Protein AF-A0A934G2A8-F1 (afdb_monomer)

Solvent-accessible surface area (backbone atoms only — not comparable to full-atom values): 10303 Å² total; per-residue (Å²): 104,73,68,52,53,52,52,55,55,48,56,77,74,49,58,78,87,54,41,67,58,52,50,52,52,49,52,51,53,54,50,50,51,53,51,52,54,48,53,52,50,54,55,33,66,74,32,66,72,51,35,53,52,44,55,35,48,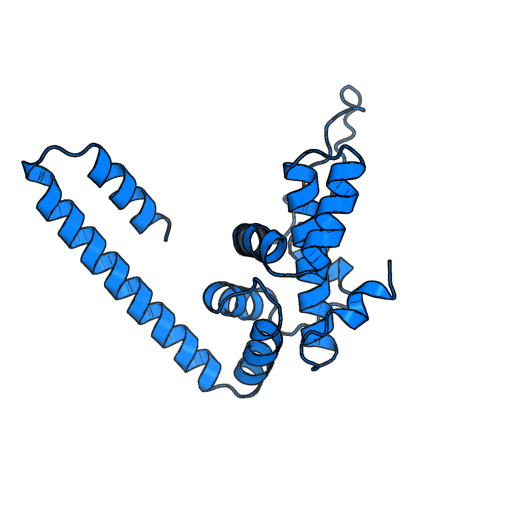57,49,34,56,38,48,49,71,76,45,45,56,50,45,52,69,72,60,52,69,65,81,84,40,96,43,47,70,52,51,33,43,50,33,13,52,41,76,40,77,66,77,50,101,87,39,87,75,59,79,71,40,66,35,81,89,19,42,62,66,59,41,59,55,37,52,64,35,37,61,44,13,44,75,65,19,68,64,51,25,53,55,45,50,54,41,47,75,69,69,50,53,70,69,59,42,50,49,52,43,36,37,52,52,49,35,49,54,42,50,29,67,72,68,74,43,62,59,56,74,72,69,67,66,79,75,118

Foldseek 3Di:
DVVLVVLVVCLVVDDPVCNVVSVVVNVVVVVVVVVVLVVLVVVQVVDVLSVLLLVQLVLQFLQDSVLSSVCCVQCPQLVVDPALVRVCVQQQLDWDQDDDPPCNPDDTDGGPPHDPVNVVSLQNSLVRCCPTPPLLVVQLVVVVVVVDDPVVSSSVSSSVSSNQSSVSSVVSHHDDSVVSVPPD

Radius of gyration: 19.37 Å; Cα contacts (8 Å, |Δi|>4): 183; chains: 1; bounding box: 48×47×50 Å

pLDDT: mean 90.12, std 12.62, range [30.14, 97.62]

Structure (mmCIF, N/CA/C/O backbone):
data_AF-A0A934G2A8-F1
#
_entry.id   AF-A0A934G2A8-F1
#
loop_
_atom_site.group_PDB
_atom_site.id
_atom_site.type_symbol
_atom_site.label_atom_id
_atom_site.label_alt_id
_atom_site.label_comp_id
_atom_site.label_asym_id
_atom_site.label_entity_id
_atom_site.label_seq_id
_atom_site.pdbx_PDB_ins_code
_atom_site.Cartn_x
_atom_site.Cartn_y
_atom_site.Cartn_z
_atom_site.occupancy
_atom_site.B_iso_or_equiv
_atom_site.auth_seq_id
_atom_site.auth_comp_id
_atom_site.auth_asym_id
_atom_site.auth_atom_id
_atom_site.pdbx_PDB_model_num
ATOM 1 N N . ALA A 1 1 ? -11.985 0.388 8.641 1.00 73.69 1 ALA A N 1
ATOM 2 C CA . ALA A 1 1 ? -12.347 1.621 7.875 1.00 73.69 1 ALA A CA 1
ATOM 3 C C . ALA A 1 1 ? -12.307 2.858 8.791 1.00 73.69 1 ALA A C 1
AT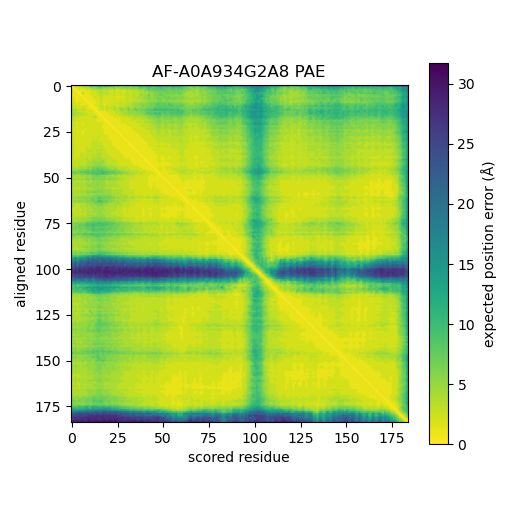OM 5 O O . ALA A 1 1 ? -12.171 2.669 9.989 1.00 73.69 1 ALA A O 1
ATOM 6 N N . GLN A 1 2 ? -12.408 4.106 8.294 1.00 83.88 2 GLN A N 1
ATOM 7 C CA . GLN A 1 2 ? -12.406 5.294 9.183 1.00 83.88 2 GLN A CA 1
ATOM 8 C C . GLN A 1 2 ? -13.572 5.267 10.186 1.00 83.88 2 GLN A C 1
ATOM 10 O O . GLN A 1 2 ? -13.341 5.504 11.365 1.00 83.88 2 GLN A O 1
ATOM 15 N N . MET A 1 3 ? -14.777 4.913 9.726 1.00 89.38 3 MET A N 1
ATOM 16 C CA . MET A 1 3 ? -15.969 4.784 10.576 1.00 89.38 3 MET A CA 1
ATOM 17 C C . MET A 1 3 ? -15.767 3.748 11.689 1.00 89.38 3 MET A C 1
ATOM 19 O O . MET A 1 3 ? -15.973 4.044 12.856 1.00 89.38 3 MET A O 1
ATOM 23 N N . GLU A 1 4 ? -15.250 2.563 11.351 1.00 90.88 4 GLU A N 1
ATOM 24 C CA . GLU A 1 4 ? -14.932 1.529 12.344 1.00 90.88 4 GLU A CA 1
ATOM 25 C C . GLU A 1 4 ? -13.940 2.022 13.412 1.00 90.88 4 GLU A C 1
ATOM 27 O O . GLU A 1 4 ? -14.143 1.779 14.596 1.00 90.88 4 GLU A O 1
ATOM 32 N N . GLY A 1 5 ? -12.880 2.731 13.008 1.00 90.50 5 GLY A N 1
ATOM 33 C CA . GLY A 1 5 ? -11.903 3.277 13.953 1.00 90.50 5 GLY A CA 1
ATOM 34 C C . GLY A 1 5 ? -12.502 4.350 14.866 1.00 90.50 5 GLY A C 1
ATOM 35 O O . GLY A 1 5 ? -12.193 4.390 16.052 1.00 90.50 5 GLY A O 1
ATOM 36 N N . GLN A 1 6 ? -13.390 5.194 14.335 1.00 92.06 6 GLN A N 1
ATOM 37 C CA . GLN A 1 6 ? -14.115 6.186 15.133 1.00 92.06 6 GLN A CA 1
ATOM 38 C C . GLN A 1 6 ? -15.003 5.512 16.183 1.00 92.06 6 GLN A C 1
ATOM 40 O O . GLN A 1 6 ? -14.934 5.881 17.353 1.00 92.06 6 GLN A O 1
ATOM 45 N N . GLU A 1 7 ? -15.764 4.485 15.805 1.00 93.00 7 GLU A N 1
ATOM 46 C CA . GLU A 1 7 ? -16.626 3.753 16.740 1.00 93.00 7 GLU A CA 1
ATOM 47 C C . GLU A 1 7 ? -15.826 2.940 17.771 1.00 93.00 7 GLU A C 1
ATOM 49 O O . GLU A 1 7 ? -16.187 2.910 18.946 1.00 93.00 7 GLU A O 1
ATOM 54 N N . GLN A 1 8 ? -14.677 2.367 17.394 1.00 92.12 8 GLN A N 1
ATOM 55 C CA . GLN A 1 8 ? -13.762 1.725 18.350 1.00 92.12 8 GLN A CA 1
ATOM 56 C C . GLN A 1 8 ? -13.210 2.722 19.376 1.00 92.12 8 GLN A C 1
ATOM 58 O O . GLN A 1 8 ? -13.153 2.410 20.564 1.00 92.12 8 GLN A O 1
ATOM 63 N N . ASN A 1 9 ? -12.848 3.931 18.944 1.00 93.75 9 ASN A N 1
ATOM 64 C CA . ASN A 1 9 ? -12.398 4.979 19.859 1.00 93.75 9 ASN A CA 1
ATOM 65 C C . ASN A 1 9 ? -13.534 5.435 20.790 1.00 93.75 9 ASN A C 1
ATOM 67 O O . ASN A 1 9 ? -13.305 5.628 21.982 1.00 93.75 9 ASN A O 1
ATOM 71 N N . ARG A 1 10 ? -14.769 5.559 20.278 1.00 93.50 10 ARG A N 1
ATOM 72 C CA . ARG A 1 10 ? -15.956 5.875 21.095 1.00 93.50 10 ARG A CA 1
ATOM 73 C C . ARG A 1 10 ? -16.226 4.793 22.140 1.00 93.50 10 ARG A C 1
ATOM 75 O O . ARG A 1 10 ? -16.501 5.130 23.287 1.00 93.50 10 ARG A O 1
ATOM 82 N N . MET A 1 11 ? -16.087 3.517 21.775 1.00 93.50 11 MET A N 1
ATOM 83 C CA . MET A 1 11 ? -16.270 2.375 22.681 1.00 93.50 11 MET A CA 1
ATOM 84 C C . MET A 1 11 ? -15.346 2.436 23.908 1.00 93.50 11 MET A C 1
ATOM 86 O O . MET A 1 11 ? -15.768 2.097 25.012 1.00 93.50 11 MET A O 1
ATOM 90 N N . GLN A 1 12 ? -14.105 2.905 23.739 1.00 92.69 12 GLN A N 1
ATOM 91 C CA . GLN A 1 12 ? -13.122 2.984 24.829 1.00 92.69 12 GLN A CA 1
ATOM 92 C C . GLN A 1 12 ? -13.524 3.966 25.937 1.00 92.69 12 GLN A C 1
ATOM 94 O O . GLN A 1 12 ? -13.184 3.746 27.097 1.00 92.69 12 GLN A O 1
ATOM 99 N N . VAL A 1 13 ? -14.258 5.027 25.592 1.00 95.06 13 VAL A N 1
ATOM 100 C CA . VAL A 1 13 ? -14.641 6.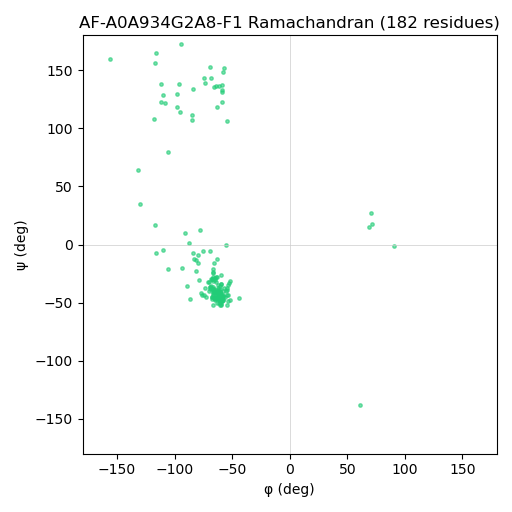101 26.524 1.00 95.06 13 VAL A CA 1
ATOM 101 C C . VAL A 1 13 ? -16.135 6.106 26.867 1.00 95.06 13 VAL A C 1
ATOM 103 O O . VAL A 1 13 ? -16.574 6.899 27.695 1.00 95.06 13 VAL A O 1
ATOM 106 N N . ALA A 1 14 ? -16.934 5.235 26.242 1.00 93.75 14 ALA A N 1
ATOM 107 C CA . ALA A 1 14 ? -18.385 5.224 26.402 1.00 93.75 14 ALA A CA 1
ATOM 108 C C . ALA A 1 14 ? -18.838 4.671 27.773 1.00 93.75 14 ALA A C 1
ATOM 110 O O . ALA A 1 14 ? -18.332 3.625 28.216 1.00 93.75 14 ALA A O 1
ATOM 111 N N . PRO A 1 15 ? -19.860 5.295 28.401 1.00 95.31 15 PRO A N 1
ATOM 112 C CA . PRO A 1 15 ? -20.560 4.732 29.554 1.00 95.31 15 PRO A CA 1
ATOM 113 C C . PRO A 1 15 ? -21.166 3.360 29.237 1.00 95.31 15 PRO A C 1
ATOM 115 O O . PRO A 1 15 ? -21.616 3.126 28.114 1.00 95.31 15 PRO A O 1
ATOM 118 N N . ALA A 1 16 ? -21.240 2.473 30.236 1.00 94.62 16 ALA A N 1
ATOM 119 C CA . ALA A 1 16 ? -21.694 1.088 30.060 1.00 94.62 16 ALA A CA 1
ATOM 120 C C . ALA A 1 16 ? -23.071 0.969 29.380 1.00 94.62 16 ALA A C 1
ATOM 122 O O . ALA A 1 16 ? -23.267 0.081 28.559 1.00 94.62 16 ALA A O 1
ATOM 123 N N . VAL A 1 17 ? -23.981 1.911 29.647 1.00 96.31 17 VAL A N 1
ATOM 124 C CA . VAL A 1 17 ? -25.331 1.945 29.060 1.00 96.31 17 VAL A CA 1
ATOM 125 C C . VAL A 1 17 ? -25.343 2.146 27.536 1.00 96.31 17 VAL A C 1
ATOM 127 O O . VAL A 1 17 ? -26.254 1.671 26.869 1.00 96.31 17 VAL A O 1
ATOM 130 N N . ILE A 1 18 ? -24.332 2.810 26.958 1.00 94.75 18 ILE A N 1
ATOM 131 C CA . ILE A 1 18 ? -24.273 3.105 25.510 1.00 94.75 18 ILE A CA 1
ATOM 132 C C . ILE A 1 18 ? -23.496 2.024 24.740 1.00 94.75 18 ILE A C 1
ATOM 134 O O . ILE A 1 18 ? -23.678 1.861 23.532 1.00 94.75 18 ILE A O 1
ATOM 138 N N . ARG A 1 19 ? -22.651 1.244 25.424 1.00 95.56 19 ARG A N 1
ATOM 139 C CA . ARG A 1 19 ? -21.782 0.231 24.802 1.00 95.56 19 ARG A CA 1
ATOM 140 C C . ARG A 1 19 ? -22.521 -0.782 23.912 1.00 95.56 19 ARG A C 1
ATOM 142 O O . ARG A 1 19 ? -22.051 -0.967 22.791 1.00 95.56 19 ARG A O 1
ATOM 149 N N . PRO A 1 20 ? -23.686 -1.347 24.299 1.00 96.19 20 PRO A N 1
ATOM 150 C CA . PRO A 1 20 ? -24.408 -2.291 23.437 1.00 96.19 20 PRO A CA 1
ATOM 151 C C . PRO A 1 20 ? -24.823 -1.689 22.083 1.00 96.19 20 PRO A C 1
ATOM 153 O O . PRO A 1 20 ? -24.801 -2.359 21.049 1.00 96.19 20 PRO A O 1
ATOM 156 N N . SER A 1 21 ? -25.157 -0.394 22.067 1.00 95.94 21 SER A N 1
ATOM 157 C CA . SER A 1 21 ? -25.486 0.325 20.832 1.00 95.94 21 SER A CA 1
ATOM 158 C C . SER A 1 21 ? -24.256 0.467 19.925 1.00 95.94 21 SER A C 1
ATOM 160 O O . SER A 1 21 ? -24.322 0.157 18.735 1.00 95.94 21 SER A O 1
ATOM 162 N N . ILE A 1 22 ? -23.099 0.838 20.490 1.00 95.31 22 ILE A N 1
ATOM 163 C CA . ILE A 1 22 ? -21.832 0.953 19.742 1.00 95.31 22 ILE A CA 1
ATOM 164 C C . ILE A 1 22 ? -21.387 -0.411 19.196 1.00 95.31 22 ILE A C 1
ATOM 166 O O . ILE A 1 22 ? -20.941 -0.502 18.052 1.00 95.31 22 ILE A O 1
ATOM 170 N N . GLU A 1 23 ? -21.536 -1.483 19.975 1.00 96.19 23 GLU A N 1
ATOM 171 C CA . GLU A 1 23 ? -21.237 -2.850 19.532 1.00 96.19 23 GLU A CA 1
ATOM 172 C C . GLU A 1 23 ? -22.100 -3.270 18.341 1.00 96.19 23 GLU A C 1
ATOM 174 O O . GLU A 1 23 ? -21.575 -3.833 17.379 1.00 96.19 23 GLU A O 1
ATOM 179 N N . THR A 1 24 ? -23.390 -2.926 18.361 1.00 96.62 24 THR A N 1
ATOM 180 C CA . THR A 1 24 ? -24.308 -3.178 17.241 1.00 96.62 24 THR A CA 1
ATOM 181 C C . THR A 1 24 ? -23.835 -2.460 15.975 1.00 96.62 24 THR A C 1
ATOM 183 O O . THR A 1 24 ? -23.714 -3.075 14.916 1.00 96.62 24 THR A O 1
ATOM 186 N N . VAL A 1 25 ? -23.477 -1.175 16.081 1.00 95.88 25 VAL A N 1
ATOM 187 C CA . VAL A 1 25 ? -22.950 -0.396 14.947 1.00 95.88 25 VAL A CA 1
ATOM 188 C C . VAL A 1 25 ? -21.636 -0.987 14.427 1.00 95.88 25 VAL A C 1
ATOM 190 O O . VAL A 1 25 ? -21.457 -1.136 13.215 1.00 95.88 25 VAL A O 1
ATOM 193 N N . LEU A 1 26 ? -20.718 -1.368 15.319 1.00 95.75 26 LEU A N 1
ATOM 194 C CA . LEU A 1 26 ? -19.454 -2.007 14.946 1.00 95.75 26 LEU A CA 1
ATOM 195 C C . LEU A 1 26 ? -19.672 -3.341 14.228 1.00 95.75 26 LEU A C 1
ATOM 197 O O . LEU A 1 26 ? -18.972 -3.619 13.250 1.00 95.75 26 LEU A O 1
ATOM 201 N N . ALA A 1 27 ? -20.618 -4.159 14.693 1.00 96.56 27 ALA A N 1
ATOM 202 C CA . ALA A 1 27 ? -20.968 -5.423 14.055 1.00 96.56 27 ALA A CA 1
ATOM 203 C C . ALA A 1 27 ? -21.472 -5.194 12.623 1.00 96.56 27 ALA A C 1
ATOM 205 O O . ALA A 1 27 ? -20.956 -5.822 11.694 1.00 96.56 27 ALA A O 1
ATOM 206 N N . THR A 1 28 ? -22.378 -4.232 12.431 1.00 96.75 28 THR A N 1
ATOM 207 C CA . THR A 1 28 ? -22.885 -3.852 11.105 1.00 96.75 28 THR A CA 1
ATOM 208 C C . THR A 1 28 ? -21.761 -3.368 10.193 1.00 96.75 28 THR A C 1
ATOM 210 O O . THR A 1 28 ? -21.578 -3.915 9.109 1.00 96.75 28 THR A O 1
ATOM 213 N N . ILE A 1 29 ? -20.932 -2.414 10.638 1.00 95.88 29 ILE A N 1
ATOM 214 C CA . ILE A 1 29 ? -19.818 -1.887 9.828 1.00 95.88 29 ILE A CA 1
ATOM 215 C C . ILE A 1 29 ? -18.860 -3.010 9.411 1.00 95.88 29 ILE A C 1
ATOM 217 O O . ILE A 1 29 ? -18.416 -3.055 8.263 1.00 95.88 29 ILE A O 1
ATOM 221 N N . ARG A 1 30 ? -18.526 -3.924 10.327 1.00 95.50 30 ARG A N 1
ATOM 222 C CA . ARG A 1 30 ? -17.637 -5.056 10.031 1.00 95.50 30 ARG A CA 1
ATOM 223 C C . ARG A 1 30 ? -18.262 -6.036 9.043 1.00 95.50 30 ARG A C 1
ATOM 225 O O . ARG A 1 30 ? -17.538 -6.554 8.194 1.00 95.50 30 ARG A O 1
ATOM 232 N N . SER A 1 31 ? -19.566 -6.283 9.147 1.00 96.94 31 SER A N 1
ATOM 233 C CA . SER A 1 31 ? -20.306 -7.103 8.184 1.00 96.94 31 SER A CA 1
ATOM 234 C C . SER A 1 31 ? -20.253 -6.483 6.788 1.00 96.94 31 SER A C 1
ATOM 236 O O . SER A 1 31 ? -19.804 -7.132 5.846 1.00 96.94 31 SER A O 1
ATOM 238 N N . GLU A 1 32 ? -20.570 -5.192 6.669 1.00 96.81 32 GLU A N 1
ATOM 239 C CA . GLU A 1 32 ? -20.553 -4.482 5.385 1.00 96.81 32 GLU A CA 1
ATOM 240 C C . GLU A 1 32 ? -19.158 -4.423 4.757 1.00 96.81 32 GLU A C 1
ATOM 242 O O . GLU A 1 32 ? -19.006 -4.618 3.551 1.00 96.81 32 GLU A O 1
ATOM 247 N N . ILE A 1 33 ? -18.106 -4.232 5.564 1.00 94.56 33 ILE A N 1
ATOM 248 C CA . ILE A 1 33 ? -16.723 -4.317 5.073 1.00 94.56 33 ILE A CA 1
ATOM 249 C C . ILE A 1 33 ? -16.463 -5.694 4.452 1.00 94.56 33 ILE A C 1
ATOM 251 O O . ILE A 1 33 ? -15.943 -5.757 3.339 1.00 94.56 33 ILE A O 1
ATOM 255 N N . LYS A 1 34 ? -16.844 -6.789 5.125 1.00 95.38 34 LYS A N 1
ATOM 256 C CA . LYS A 1 34 ? -16.653 -8.150 4.595 1.00 95.38 34 LYS A CA 1
ATOM 257 C C . LYS A 1 34 ? -17.431 -8.371 3.300 1.00 95.38 34 LYS A C 1
ATOM 259 O O . LYS A 1 34 ? -16.872 -8.954 2.369 1.00 95.38 34 LYS A O 1
ATOM 264 N N . THR A 1 35 ? -18.674 -7.896 3.231 1.00 97.56 35 THR A N 1
ATOM 265 C CA . THR A 1 35 ? -19.515 -7.974 2.028 1.00 97.56 35 THR A CA 1
ATOM 266 C C . THR A 1 35 ? -18.849 -7.257 0.858 1.00 97.56 35 THR A C 1
ATOM 268 O O . THR A 1 35 ? -18.629 -7.857 -0.193 1.00 97.56 35 THR A O 1
ATOM 271 N N . VAL A 1 36 ? -18.436 -6.003 1.046 1.00 95.94 36 VAL A N 1
ATOM 272 C CA . VAL A 1 36 ? -17.782 -5.215 -0.010 1.00 95.94 36 VAL A CA 1
ATOM 273 C C . VAL A 1 36 ? -16.442 -5.828 -0.418 1.00 95.94 36 VAL A C 1
ATOM 275 O O . VAL A 1 36 ? -16.135 -5.907 -1.605 1.00 95.94 36 VAL A O 1
ATOM 278 N N . GLU A 1 37 ? -15.641 -6.312 0.532 1.00 95.06 37 GLU A N 1
ATOM 279 C CA . GLU A 1 37 ? -14.392 -7.005 0.215 1.00 95.06 37 GLU A CA 1
ATOM 280 C C . GLU A 1 37 ? -14.625 -8.291 -0.591 1.00 95.06 37 GLU A C 1
ATOM 282 O O . GLU A 1 37 ? -13.804 -8.618 -1.448 1.00 95.06 37 GLU A O 1
ATOM 287 N N . ALA A 1 38 ? -15.718 -9.019 -0.341 1.00 96.06 38 ALA A N 1
ATOM 288 C CA . ALA A 1 38 ? -16.099 -10.181 -1.139 1.00 96.06 38 ALA A CA 1
ATOM 289 C C . ALA A 1 38 ? -16.502 -9.784 -2.562 1.00 96.06 38 ALA A C 1
ATOM 291 O O . ALA A 1 38 ? -15.993 -10.378 -3.507 1.00 96.06 38 ALA A O 1
ATOM 292 N N . LEU A 1 39 ? -17.314 -8.736 -2.717 1.00 97.62 39 LEU A N 1
ATOM 293 C CA . LEU A 1 39 ? -17.707 -8.210 -4.028 1.00 97.62 39 LEU A CA 1
ATOM 294 C C . LEU A 1 39 ? -16.501 -7.733 -4.848 1.00 97.62 39 LEU A C 1
ATOM 296 O O . LEU A 1 39 ? -16.440 -7.980 -6.049 1.00 97.62 39 LEU A O 1
ATOM 300 N N . ILE A 1 40 ? -15.523 -7.087 -4.206 1.00 96.56 40 ILE A N 1
ATOM 301 C CA . ILE A 1 40 ? -14.273 -6.670 -4.859 1.00 96.56 40 ILE A CA 1
ATOM 302 C C . ILE A 1 40 ? -13.480 -7.886 -5.341 1.00 96.56 40 ILE A C 1
ATOM 304 O O . ILE A 1 40 ? -13.008 -7.884 -6.475 1.00 96.56 40 ILE A O 1
ATOM 308 N N . ARG A 1 41 ? -13.319 -8.912 -4.495 1.00 95.56 41 ARG A N 1
ATOM 309 C CA . ARG A 1 41 ? -12.601 -10.138 -4.880 1.00 95.56 41 ARG A CA 1
ATOM 310 C C . ARG A 1 41 ? -13.283 -10.832 -6.050 1.00 95.56 41 ARG A C 1
ATOM 312 O O . ARG A 1 41 ? -12.627 -11.105 -7.040 1.00 95.56 41 ARG A O 1
ATOM 319 N N . ASP A 1 42 ? -14.592 -11.023 -5.962 1.00 96.88 42 ASP A N 1
ATOM 320 C CA . ASP A 1 42 ? -15.383 -11.670 -7.007 1.00 96.88 42 ASP A CA 1
ATOM 321 C C . ASP A 1 42 ? -15.343 -10.870 -8.324 1.00 96.88 42 ASP A C 1
ATOM 323 O O . ASP A 1 42 ? -15.207 -11.430 -9.407 1.00 96.88 42 ASP A O 1
ATOM 327 N N . HIS A 1 43 ? -15.350 -9.533 -8.254 1.00 96.50 43 HIS A N 1
ATOM 328 C CA . HIS A 1 43 ? -15.130 -8.696 -9.434 1.00 96.50 43 HIS A CA 1
ATOM 329 C C . HIS A 1 43 ? -13.742 -8.911 -10.057 1.00 96.50 43 HIS A C 1
ATOM 331 O O . HIS A 1 43 ? -13.656 -9.044 -11.276 1.00 96.50 43 HIS A O 1
ATOM 337 N N . ILE A 1 44 ? -12.675 -8.966 -9.252 1.00 96.12 44 ILE A N 1
ATOM 338 C CA . ILE A 1 44 ? -11.314 -9.249 -9.735 1.00 96.12 44 ILE A CA 1
ATOM 339 C C . ILE A 1 44 ? -11.246 -10.652 -10.353 1.00 96.12 44 ILE A C 1
ATOM 341 O O . ILE A 1 44 ? -10.735 -10.802 -11.456 1.00 96.12 44 ILE A O 1
ATOM 345 N N . ASP A 1 45 ? -11.810 -11.663 -9.691 1.00 95.12 45 ASP A N 1
ATOM 346 C CA . ASP A 1 45 ? -11.748 -13.062 -10.128 1.00 95.12 45 ASP A CA 1
ATOM 347 C C . ASP A 1 45 ? -12.507 -13.322 -11.439 1.00 95.12 45 ASP A C 1
ATOM 349 O O . ASP A 1 45 ? -12.136 -14.224 -12.195 1.00 95.12 45 ASP A O 1
ATOM 353 N N . ARG A 1 46 ? -13.544 -12.525 -11.726 1.00 96.81 46 ARG A N 1
ATOM 354 C CA . ARG A 1 46 ? -14.335 -12.591 -12.967 1.00 96.81 46 ARG A CA 1
ATOM 355 C C . ARG A 1 46 ? -13.675 -11.918 -14.177 1.00 96.81 46 ARG A C 1
ATOM 357 O O . ARG A 1 46 ? -14.177 -12.081 -15.285 1.00 96.81 46 ARG A O 1
ATOM 364 N N . HIS A 1 47 ? -12.573 -11.191 -13.992 1.00 95.44 47 HIS A N 1
ATOM 365 C CA . HIS A 1 47 ? -11.837 -10.535 -15.077 1.00 95.44 47 HIS A CA 1
ATOM 366 C C . HIS A 1 47 ? -10.412 -11.104 -15.152 1.00 95.44 47 HIS A C 1
ATOM 368 O O . HIS A 1 47 ? -9.606 -10.790 -14.275 1.00 95.44 47 HIS A O 1
ATOM 374 N N . PRO A 1 48 ? -10.073 -11.911 -16.178 1.00 92.94 48 PRO A N 1
ATOM 375 C CA . PRO A 1 48 ? -8.777 -12.590 -16.270 1.00 92.94 48 PRO A CA 1
ATOM 376 C C . PRO A 1 48 ? -7.574 -11.653 -16.097 1.00 92.94 48 PRO A C 1
ATOM 378 O O . PRO A 1 48 ? -6.734 -11.899 -15.237 1.00 92.94 48 PRO A O 1
ATOM 381 N N . ASP A 1 49 ? -7.564 -10.515 -16.797 1.00 93.38 49 ASP A N 1
ATOM 382 C CA . ASP A 1 49 ? -6.466 -9.544 -16.712 1.00 93.38 49 ASP A CA 1
ATOM 383 C C . ASP A 1 49 ? -6.278 -8.994 -15.287 1.00 93.38 49 ASP A C 1
ATOM 385 O O . ASP A 1 49 ? -5.155 -8.877 -14.795 1.00 93.38 49 ASP A O 1
ATOM 389 N N . LEU A 1 50 ? -7.376 -8.682 -14.585 1.00 94.94 50 LEU A N 1
ATOM 390 C CA . LEU A 1 50 ? -7.315 -8.196 -13.203 1.00 94.94 50 LEU A CA 1
ATOM 391 C C . LEU A 1 50 ? -6.873 -9.293 -12.240 1.00 94.94 50 LEU A C 1
ATOM 393 O O . LEU A 1 50 ? -6.155 -9.007 -11.279 1.00 94.94 50 LEU A O 1
ATOM 397 N N . LYS A 1 51 ? -7.299 -10.532 -12.478 1.00 96.44 51 LYS A N 1
ATOM 398 C CA . LYS A 1 51 ? -6.927 -11.689 -11.669 1.00 96.44 51 LYS A CA 1
ATOM 399 C C . LYS A 1 51 ? -5.431 -11.970 -11.764 1.00 96.44 51 LYS A C 1
ATOM 401 O O . LYS A 1 51 ? -4.779 -12.120 -10.728 1.00 96.44 51 LYS A O 1
ATOM 406 N N . ASP A 1 52 ? -4.879 -11.945 -12.972 1.00 96.38 52 ASP A N 1
ATOM 407 C CA . ASP A 1 52 ? -3.453 -12.161 -13.210 1.00 96.38 52 ASP A CA 1
ATOM 408 C C . ASP A 1 52 ? -2.622 -11.026 -12.603 1.00 96.38 52 ASP A C 1
ATOM 410 O O . ASP A 1 52 ? -1.682 -11.271 -11.843 1.00 96.38 52 ASP A O 1
ATOM 414 N N . GLN A 1 53 ? -3.024 -9.768 -12.820 1.00 96.94 53 GLN A N 1
ATOM 415 C CA . GLN A 1 53 ? -2.386 -8.617 -12.172 1.00 96.94 53 GLN A CA 1
ATOM 416 C C . GLN A 1 53 ? -2.484 -8.683 -10.642 1.00 96.94 53 GLN A C 1
ATOM 418 O O . GLN A 1 53 ? -1.532 -8.334 -9.942 1.00 96.94 53 GLN A O 1
ATOM 423 N N . SER A 1 54 ? -3.611 -9.146 -10.099 1.00 97.50 54 SER A N 1
ATOM 424 C CA . SER A 1 54 ? -3.784 -9.345 -8.660 1.00 97.50 54 SER A CA 1
ATOM 425 C C . SER A 1 54 ? -2.811 -10.394 -8.123 1.00 97.50 54 SER A C 1
ATOM 427 O O . SER A 1 54 ? -2.165 -10.144 -7.106 1.00 97.50 54 SER A O 1
ATOM 429 N N . ALA A 1 55 ? -2.664 -11.535 -8.802 1.00 97.56 55 ALA A N 1
ATOM 430 C CA . ALA A 1 55 ? -1.721 -12.588 -8.419 1.00 97.56 55 ALA A CA 1
ATOM 431 C C . ALA A 1 55 ? -0.264 -12.101 -8.475 1.00 97.56 55 ALA A C 1
ATOM 433 O O . ALA A 1 55 ? 0.520 -12.350 -7.555 1.00 97.56 55 ALA A O 1
ATOM 434 N N . LEU A 1 56 ? 0.083 -11.328 -9.508 1.00 97.62 56 LEU A N 1
ATOM 435 C CA . LEU A 1 56 ? 1.388 -10.682 -9.620 1.00 97.62 56 LEU A CA 1
ATOM 436 C C . LEU A 1 56 ? 1.651 -9.738 -8.441 1.00 97.62 56 LEU A C 1
ATOM 438 O O . LEU A 1 56 ? 2.719 -9.790 -7.838 1.00 97.62 56 LEU A O 1
ATOM 442 N N . LEU A 1 57 ? 0.688 -8.901 -8.055 1.00 97.25 57 LEU A N 1
ATOM 443 C CA . LEU A 1 57 ? 0.862 -7.983 -6.925 1.00 97.25 57 LEU A CA 1
ATOM 444 C C . LEU A 1 57 ? 0.911 -8.692 -5.565 1.00 97.25 57 LEU A C 1
ATOM 446 O O . LEU A 1 57 ? 1.626 -8.224 -4.677 1.00 97.25 57 LEU A O 1
ATOM 450 N N . ASP A 1 58 ? 0.193 -9.806 -5.404 1.00 97.19 58 ASP A N 1
ATOM 451 C CA . ASP A 1 58 ? 0.192 -10.619 -4.176 1.00 97.19 58 ASP A CA 1
ATOM 452 C C . ASP A 1 58 ? 1.553 -11.285 -3.923 1.00 97.19 58 ASP A C 1
ATOM 454 O O . ASP A 1 58 ? 1.932 -11.518 -2.776 1.00 97.19 58 ASP A O 1
ATOM 458 N N . SER A 1 59 ? 2.352 -11.488 -4.977 1.00 97.06 59 SER A N 1
ATOM 459 C CA . SER A 1 59 ? 3.728 -11.984 -4.848 1.00 97.06 59 SER A CA 1
ATOM 460 C C . SER A 1 59 ? 4.681 -11.011 -4.137 1.00 97.06 59 SER A C 1
ATOM 462 O O . SER A 1 59 ? 5.752 -11.429 -3.702 1.00 97.06 59 SER A O 1
ATOM 464 N N . ILE A 1 60 ? 4.324 -9.725 -3.990 1.00 96.75 60 ILE A N 1
ATOM 465 C CA . ILE A 1 60 ? 5.162 -8.711 -3.332 1.00 96.75 60 ILE A CA 1
ATOM 466 C C . ILE A 1 60 ? 4.931 -8.764 -1.812 1.00 96.75 60 ILE A C 1
ATOM 468 O O . ILE A 1 60 ? 3.888 -8.300 -1.332 1.00 96.75 60 ILE A O 1
ATOM 472 N N . PRO A 1 61 ? 5.918 -9.193 -0.996 1.00 95.25 61 PRO A N 1
ATOM 473 C CA . PRO A 1 61 ? 5.735 -9.254 0.447 1.00 95.25 61 PRO A CA 1
ATOM 474 C C . PRO A 1 61 ? 5.396 -7.879 1.028 1.00 95.25 61 PRO A C 1
ATOM 476 O O . PRO A 1 61 ? 6.071 -6.880 0.763 1.00 95.25 61 PRO A O 1
ATOM 479 N N . GLY A 1 62 ? 4.352 -7.837 1.854 1.00 93.00 62 GLY A N 1
ATOM 480 C CA . GLY A 1 62 ? 3.866 -6.623 2.510 1.00 93.00 62 GLY A CA 1
ATOM 481 C C . GLY A 1 62 ? 2.800 -5.839 1.743 1.00 93.00 62 GLY A C 1
ATOM 482 O O . GLY A 1 62 ? 2.296 -4.847 2.277 1.00 93.00 62 GLY A O 1
ATOM 483 N N . ILE A 1 63 ? 2.407 -6.292 0.551 1.00 95.62 63 ILE A N 1
ATOM 484 C CA . ILE A 1 63 ? 1.183 -5.851 -0.122 1.00 95.62 63 ILE A CA 1
ATOM 485 C C . ILE A 1 63 ? 0.092 -6.892 0.152 1.00 95.62 63 ILE A C 1
ATOM 487 O O . ILE A 1 63 ? 0.319 -8.081 0.005 1.00 95.62 63 ILE A O 1
ATOM 491 N N . GLY A 1 64 ? -1.083 -6.448 0.606 1.00 93.81 64 GLY A N 1
ATOM 492 C CA . GLY A 1 64 ? -2.223 -7.333 0.873 1.00 93.81 64 GLY A CA 1
ATOM 493 C C . GLY A 1 64 ? -3.415 -7.036 -0.032 1.00 93.81 64 GLY A C 1
ATOM 494 O O . GLY A 1 64 ? -3.504 -5.949 -0.605 1.00 93.81 64 GLY A O 1
ATOM 495 N N . LYS A 1 65 ? -4.381 -7.960 -0.089 1.00 94.31 65 LYS A N 1
ATOM 496 C CA . LYS A 1 65 ? -5.568 -7.926 -0.974 1.00 94.31 65 LYS A CA 1
ATOM 497 C C . LYS A 1 65 ? -6.275 -6.568 -1.057 1.00 94.31 65 LYS A C 1
ATOM 499 O O . LYS A 1 65 ? -6.560 -6.072 -2.142 1.00 94.31 65 LYS A O 1
ATOM 504 N N . ALA A 1 66 ? -6.508 -5.913 0.081 1.00 93.31 66 ALA A N 1
ATOM 505 C CA . ALA A 1 66 ? -7.167 -4.606 0.103 1.00 93.31 66 ALA A CA 1
ATOM 506 C C . ALA A 1 66 ? -6.315 -3.487 -0.535 1.00 93.31 66 ALA A C 1
ATOM 508 O O . ALA A 1 66 ? -6.849 -2.501 -1.043 1.00 93.31 66 ALA A O 1
ATOM 509 N N . THR A 1 67 ? -4.987 -3.592 -0.484 1.00 95.56 67 THR A N 1
ATOM 510 C CA . THR A 1 67 ? -4.071 -2.684 -1.187 1.00 95.56 67 THR A CA 1
ATOM 511 C C . THR A 1 67 ? -4.006 -3.023 -2.665 1.00 95.56 67 THR A C 1
ATOM 513 O O . THR A 1 67 ? -4.051 -2.097 -3.467 1.00 95.56 67 THR A O 1
ATOM 516 N N . ILE A 1 68 ? -3.961 -4.309 -3.019 1.00 97.06 68 ILE A N 1
ATOM 517 C CA . ILE A 1 68 ? -3.981 -4.780 -4.411 1.00 97.06 68 ILE A CA 1
ATOM 518 C C . ILE A 1 68 ? -5.194 -4.205 -5.137 1.00 97.06 68 ILE A C 1
ATOM 520 O O . ILE A 1 68 ? -5.025 -3.503 -6.127 1.00 97.06 68 ILE A O 1
ATOM 524 N N . ALA A 1 69 ? -6.395 -4.359 -4.575 1.00 96.38 69 ALA A N 1
ATOM 525 C CA . ALA A 1 69 ? -7.614 -3.799 -5.155 1.00 96.38 69 ALA A CA 1
ATOM 526 C C . ALA A 1 69 ? -7.527 -2.278 -5.390 1.00 96.38 69 ALA A C 1
ATOM 528 O O . ALA A 1 69 ? -7.957 -1.774 -6.424 1.00 96.38 69 ALA A O 1
ATOM 529 N N . ARG A 1 70 ? -6.926 -1.530 -4.453 1.00 95.75 70 ARG A N 1
ATOM 530 C CA . ARG A 1 70 ? -6.718 -0.079 -4.607 1.00 95.75 70 ARG A CA 1
ATOM 531 C C . ARG A 1 70 ? -5.680 0.247 -5.677 1.00 95.75 70 ARG A C 1
ATOM 533 O O . ARG A 1 70 ? -5.852 1.230 -6.388 1.00 95.75 70 ARG A O 1
ATOM 540 N N . LEU A 1 71 ? -4.606 -0.534 -5.775 1.00 96.38 71 LEU A N 1
ATOM 541 C CA . LEU A 1 71 ? -3.593 -0.368 -6.815 1.00 96.38 71 LEU A CA 1
ATOM 542 C C . LEU A 1 71 ? -4.210 -0.601 -8.191 1.00 96.38 71 LEU A C 1
ATOM 544 O O . LEU A 1 71 ? -4.109 0.287 -9.026 1.00 96.38 71 LEU A O 1
ATOM 548 N N . LEU A 1 72 ? -4.921 -1.712 -8.386 1.00 96.31 72 LEU A N 1
ATOM 549 C CA . LEU A 1 72 ? -5.615 -2.008 -9.641 1.00 96.31 72 LEU A CA 1
ATOM 550 C C . LEU A 1 72 ? -6.598 -0.887 -10.011 1.00 96.31 72 LEU A C 1
ATOM 552 O O . LEU A 1 72 ? -6.567 -0.388 -11.131 1.00 96.31 72 LEU A O 1
ATOM 556 N N . ALA A 1 73 ? -7.389 -0.402 -9.048 1.00 95.19 73 ALA A N 1
ATOM 557 C CA . ALA A 1 73 ? -8.359 0.665 -9.291 1.00 95.19 73 ALA A CA 1
ATOM 558 C C . ALA A 1 73 ? -7.727 2.030 -9.633 1.00 95.19 73 ALA A C 1
ATOM 560 O O . ALA A 1 73 ? -8.244 2.750 -10.483 1.00 95.19 73 ALA A O 1
ATOM 561 N N . PHE A 1 74 ? -6.638 2.431 -8.962 1.00 94.50 74 PHE A N 1
ATOM 562 C CA . PHE A 1 74 ? -6.034 3.757 -9.174 1.00 94.50 74 PHE A CA 1
ATOM 563 C C . PHE A 1 74 ? -4.987 3.793 -10.283 1.00 94.50 74 PHE A C 1
ATOM 565 O O . PHE A 1 74 ? -4.846 4.824 -10.943 1.00 94.50 74 PHE A O 1
ATOM 572 N N . VAL A 1 75 ? -4.211 2.721 -10.438 1.00 93.50 75 VAL A N 1
ATOM 573 C CA . VAL A 1 75 ? -3.197 2.611 -11.492 1.00 93.50 75 VAL A CA 1
ATOM 574 C C . VAL A 1 75 ? -3.889 2.329 -12.823 1.00 93.50 75 VAL A C 1
ATOM 576 O O . VAL A 1 75 ? -3.578 2.999 -13.810 1.00 93.50 75 VAL A O 1
ATOM 579 N N . GLY A 1 76 ? -4.876 1.426 -12.826 1.00 91.38 76 GLY A N 1
ATOM 580 C CA . GLY A 1 76 ? -5.485 0.912 -14.046 1.00 91.38 76 GLY A CA 1
ATOM 581 C C . GLY A 1 76 ? -4.436 0.211 -14.904 1.00 91.38 76 GLY A C 1
ATOM 582 O O . GLY A 1 76 ? -3.561 -0.480 -14.383 1.00 91.38 76 GLY A O 1
ATOM 583 N N . ASP A 1 77 ? -4.489 0.446 -16.212 1.00 92.56 77 ASP A N 1
ATOM 584 C CA . ASP A 1 77 ? -3.455 -0.029 -17.124 1.00 92.56 77 ASP A CA 1
ATOM 585 C C . ASP A 1 77 ? -2.096 0.617 -16.800 1.00 92.56 77 ASP A C 1
ATOM 587 O O . ASP A 1 77 ? -1.931 1.834 -16.892 1.00 92.56 77 ASP A O 1
ATOM 591 N N . VAL A 1 78 ? -1.107 -0.203 -16.433 1.00 93.94 78 VAL A N 1
ATOM 592 C CA . VAL A 1 78 ? 0.259 0.248 -16.133 1.00 93.94 78 VAL A CA 1
ATOM 593 C C . VAL A 1 78 ? 0.979 0.788 -17.375 1.00 93.94 78 VAL A C 1
ATOM 595 O O . VAL A 1 78 ? 1.898 1.599 -17.238 1.00 93.94 78 VAL A O 1
ATOM 598 N N . GLN A 1 79 ? 0.565 0.381 -18.581 1.00 92.88 79 GLN A N 1
ATOM 599 C CA . GLN A 1 79 ? 1.205 0.761 -19.844 1.00 92.88 79 GLN A CA 1
ATOM 600 C C . GLN A 1 79 ? 1.064 2.255 -20.151 1.00 92.88 79 GLN A C 1
ATOM 602 O O . GLN A 1 79 ? 1.913 2.808 -20.844 1.00 92.88 79 GLN A O 1
ATOM 607 N N . ARG A 1 80 ? 0.076 2.940 -19.556 1.00 95.00 80 ARG A N 1
ATOM 608 C CA . ARG A 1 80 ? -0.089 4.405 -19.649 1.00 95.00 80 ARG A CA 1
ATOM 609 C C . ARG A 1 80 ? 1.063 5.210 -19.035 1.00 95.00 80 ARG A C 1
ATOM 611 O O . ARG A 1 80 ? 1.077 6.434 -19.142 1.00 95.00 80 ARG A O 1
ATOM 618 N N . PHE A 1 81 ? 1.941 4.561 -18.271 1.00 95.81 81 PHE A N 1
ATOM 619 C CA . PHE A 1 81 ? 3.096 5.191 -17.648 1.00 95.81 81 PHE A CA 1
ATOM 620 C C . PHE A 1 81 ? 4.365 4.731 -18.365 1.00 95.81 81 PHE A C 1
ATOM 622 O O . PHE A 1 81 ? 4.692 3.547 -18.345 1.00 95.81 81 PHE A O 1
ATOM 629 N N . ASP A 1 82 ? 5.129 5.680 -18.908 1.00 93.94 82 ASP A N 1
ATOM 630 C CA . ASP A 1 82 ? 6.378 5.374 -19.625 1.00 93.94 82 ASP A CA 1
ATOM 631 C C . ASP A 1 82 ? 7.439 4.740 -18.714 1.00 93.94 82 ASP A C 1
ATOM 633 O O . ASP A 1 82 ? 8.260 3.924 -19.132 1.00 93.94 82 ASP A O 1
ATOM 637 N N . HIS A 1 83 ? 7.441 5.126 -17.435 1.00 95.31 83 HIS A N 1
ATOM 638 C CA . HIS A 1 83 ? 8.414 4.657 -16.455 1.00 95.31 83 HIS A CA 1
ATOM 639 C C . HIS A 1 83 ? 7.892 4.760 -15.015 1.00 95.31 83 HIS A C 1
ATOM 641 O O . HIS A 1 83 ? 7.057 5.610 -14.691 1.00 95.31 83 HIS A O 1
ATOM 647 N N . ALA A 1 84 ? 8.489 3.995 -14.095 1.00 95.06 84 ALA A N 1
ATOM 648 C CA . ALA A 1 84 ? 8.120 3.974 -12.673 1.00 95.06 84 ALA A CA 1
ATOM 649 C C . ALA A 1 84 ? 8.090 5.365 -12.003 1.00 95.06 84 ALA A C 1
ATOM 651 O O . ALA A 1 84 ? 7.258 5.628 -11.133 1.00 95.06 84 ALA A O 1
ATOM 652 N N . LYS A 1 85 ? 8.960 6.296 -12.431 1.00 94.62 85 LYS A N 1
ATOM 653 C CA . LYS A 1 85 ? 8.984 7.675 -11.905 1.00 94.62 85 LYS A CA 1
ATOM 654 C C . LYS A 1 85 ? 7.699 8.454 -12.236 1.00 94.62 85 LYS A C 1
ATOM 656 O O . LYS A 1 85 ? 7.321 9.329 -11.462 1.00 94.62 85 LYS A O 1
ATOM 661 N N . ALA A 1 86 ? 7.028 8.130 -13.345 1.00 95.38 86 ALA A N 1
ATOM 662 C CA . ALA A 1 86 ? 5.782 8.766 -13.777 1.00 95.38 86 ALA A CA 1
ATOM 663 C C . ALA A 1 86 ? 4.629 8.283 -12.899 1.00 95.38 86 ALA A C 1
ATOM 665 O O . ALA A 1 86 ? 3.869 9.099 -12.382 1.00 95.38 86 ALA A O 1
ATOM 666 N N . LEU A 1 87 ? 4.579 6.979 -12.612 1.00 96.19 87 LEU A N 1
ATOM 667 C CA . LEU A 1 87 ? 3.633 6.430 -11.644 1.00 96.19 87 LEU A CA 1
ATOM 668 C C . LEU A 1 87 ? 3.859 7.012 -10.234 1.00 96.19 87 LEU A C 1
ATOM 670 O O . LEU A 1 87 ? 2.910 7.398 -9.550 1.00 96.19 87 LEU A O 1
ATOM 674 N N . ALA A 1 88 ? 5.117 7.162 -9.806 1.00 94.69 88 ALA A N 1
ATOM 675 C CA . ALA A 1 88 ? 5.442 7.827 -8.542 1.00 94.69 88 ALA A CA 1
ATOM 676 C C . ALA A 1 88 ? 5.007 9.302 -8.510 1.00 94.69 88 ALA A C 1
ATOM 678 O O . ALA A 1 88 ? 4.502 9.770 -7.485 1.00 94.69 88 ALA A O 1
ATOM 679 N N . ALA A 1 89 ? 5.155 10.026 -9.622 1.00 93.62 89 ALA A N 1
ATOM 680 C CA . ALA A 1 89 ? 4.658 11.392 -9.764 1.00 93.62 89 ALA A CA 1
ATOM 681 C C . ALA A 1 89 ? 3.130 11.448 -9.665 1.00 93.62 89 ALA A C 1
ATOM 683 O O . ALA A 1 89 ? 2.600 12.256 -8.900 1.00 93.62 89 ALA A O 1
ATOM 684 N N . PHE A 1 90 ? 2.440 10.540 -10.362 1.00 94.81 90 PHE A N 1
ATOM 685 C CA . PHE A 1 90 ? 0.988 10.395 -10.313 1.00 94.81 90 PHE A CA 1
ATOM 686 C C . PHE A 1 90 ? 0.488 10.124 -8.891 1.00 94.81 90 PHE A C 1
ATOM 688 O O . PHE A 1 90 ? -0.486 10.734 -8.465 1.00 94.81 90 PHE A O 1
ATOM 695 N N . ALA A 1 91 ? 1.193 9.306 -8.104 1.00 94.50 91 ALA A N 1
ATOM 696 C CA . ALA A 1 91 ? 0.885 9.076 -6.689 1.00 94.50 91 ALA A CA 1
ATOM 697 C C . ALA A 1 91 ? 1.295 10.240 -5.753 1.00 94.50 91 ALA A C 1
ATOM 699 O O . ALA A 1 91 ? 1.014 10.214 -4.553 1.00 94.50 91 ALA A O 1
ATOM 700 N N . GLY A 1 92 ? 1.975 11.275 -6.256 1.00 93.00 92 GLY A N 1
ATOM 701 C CA . GLY A 1 92 ? 2.465 12.395 -5.443 1.00 93.00 92 GLY A CA 1
ATOM 702 C C . GLY A 1 92 ? 3.630 12.018 -4.522 1.00 93.00 92 GLY A C 1
ATOM 703 O O . GLY A 1 92 ? 3.812 12.628 -3.471 1.00 93.00 92 GLY A O 1
ATOM 704 N N . LEU A 1 93 ? 4.421 11.007 -4.892 1.00 92.06 93 LEU A N 1
ATOM 705 C CA . LEU A 1 93 ? 5.558 10.505 -4.108 1.00 92.06 93 LEU A CA 1
ATOM 706 C C . LEU A 1 93 ? 6.892 11.184 -4.447 1.00 92.06 93 LEU A C 1
ATOM 708 O O . LEU A 1 93 ? 7.948 10.753 -3.984 1.00 92.06 93 LEU A O 1
ATOM 712 N N . ASN A 1 94 ? 6.857 12.254 -5.239 1.00 85.62 94 ASN A N 1
ATOM 713 C CA . ASN A 1 94 ? 8.037 13.060 -5.515 1.00 85.62 94 ASN A CA 1
ATOM 714 C C . ASN A 1 94 ? 8.251 14.093 -4.397 1.00 85.62 94 ASN A C 1
ATOM 716 O O . ASN A 1 94 ? 7.287 14.755 -3.988 1.00 85.62 94 ASN A O 1
ATOM 720 N N . PRO A 1 95 ? 9.491 14.247 -3.899 1.00 75.50 95 PRO A N 1
ATOM 721 C CA . PRO A 1 95 ? 9.809 15.294 -2.944 1.00 75.50 95 PRO A CA 1
ATOM 722 C C . PRO A 1 95 ? 9.648 16.659 -3.616 1.00 75.50 95 PRO A C 1
ATOM 724 O O . PRO A 1 95 ? 10.085 16.868 -4.744 1.00 75.50 95 PRO A O 1
ATOM 727 N N . THR A 1 96 ? 9.010 17.585 -2.914 1.00 71.56 96 THR A N 1
ATOM 728 C CA . THR A 1 96 ? 8.875 18.983 -3.319 1.00 71.56 96 THR A CA 1
ATOM 729 C C . THR A 1 96 ? 9.722 19.821 -2.374 1.00 71.56 96 THR A C 1
ATOM 731 O O . THR A 1 96 ? 9.615 19.683 -1.151 1.00 71.56 96 THR A O 1
ATOM 734 N N . VAL A 1 97 ? 10.577 20.669 -2.940 1.00 63.81 97 VAL A N 1
ATOM 735 C CA . VAL A 1 97 ? 11.342 21.666 -2.188 1.00 63.81 97 VAL A CA 1
ATOM 736 C C . VAL A 1 97 ? 10.592 22.987 -2.322 1.00 63.81 97 VAL A C 1
ATOM 738 O O . VAL A 1 97 ? 10.394 23.476 -3.430 1.00 63.81 97 VAL A O 1
ATOM 741 N N . HIS A 1 98 ? 10.126 23.543 -1.206 1.00 59.03 98 HIS A N 1
ATOM 742 C CA . HIS A 1 98 ? 9.569 24.891 -1.190 1.00 59.03 98 HIS A CA 1
ATOM 743 C C . HIS A 1 98 ? 10.724 25.880 -1.033 1.00 59.03 98 HIS A C 1
ATOM 745 O O . HIS A 1 98 ? 11.316 25.967 0.037 1.00 59.03 98 HIS A O 1
ATOM 751 N N . GLN A 1 99 ? 11.057 26.597 -2.105 1.00 54.44 99 GLN A N 1
ATOM 752 C CA . GLN A 1 99 ? 12.013 27.704 -2.085 1.00 54.44 99 GLN A CA 1
ATOM 753 C C . GLN A 1 99 ? 11.236 29.022 -2.185 1.00 54.44 99 GLN A C 1
ATOM 755 O O . GLN A 1 99 ? 11.107 29.596 -3.258 1.00 54.44 99 GLN A O 1
ATOM 760 N N . SER A 1 100 ? 10.661 29.486 -1.074 1.00 54.75 100 SER A N 1
ATOM 761 C CA . SER A 1 100 ? 10.267 30.894 -0.934 1.00 54.75 100 SER A CA 1
ATOM 762 C C . SER A 1 100 ? 11.392 31.626 -0.205 1.00 54.75 100 SER A C 1
ATOM 764 O O . SER A 1 100 ? 11.950 31.077 0.745 1.00 54.75 100 SER A O 1
ATOM 766 N N . GLY A 1 101 ? 11.737 32.837 -0.654 1.00 52.91 101 GLY A N 1
ATOM 767 C CA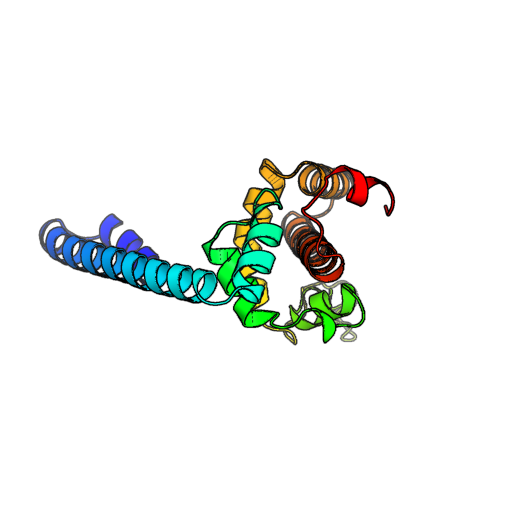 . GLY A 1 101 ? 12.999 33.553 -0.381 1.00 52.91 101 GLY A CA 1
ATOM 768 C C . GLY A 1 101 ? 13.426 33.793 1.078 1.00 52.91 101 GLY A C 1
ATOM 769 O O . GLY A 1 101 ? 14.499 34.336 1.296 1.00 52.91 101 GLY A O 1
ATOM 770 N N . SER A 1 102 ? 12.657 33.359 2.078 1.00 54.97 102 SER A N 1
ATOM 771 C CA . SER A 1 102 ? 13.009 33.409 3.507 1.00 54.97 102 SER A CA 1
ATOM 772 C C . SER A 1 102 ? 13.153 32.031 4.180 1.00 54.97 102 SER A C 1
ATOM 774 O O . SER A 1 102 ? 13.607 31.950 5.319 1.00 54.97 102 SER A O 1
ATOM 776 N N . SER A 1 103 ? 12.822 30.926 3.498 1.00 53.19 103 SER A N 1
ATOM 777 C CA . SER A 1 103 ? 12.927 29.559 4.033 1.00 53.19 103 SER A CA 1
ATOM 778 C C . SER A 1 103 ? 13.624 28.626 3.041 1.00 53.19 103 SER A C 1
ATOM 780 O O . SER A 1 103 ? 13.071 27.649 2.549 1.00 53.19 103 SER A O 1
ATOM 782 N N . VAL A 1 104 ? 14.896 28.911 2.761 1.00 52.88 104 VAL A N 1
ATOM 783 C CA . VAL A 1 104 ? 15.760 28.071 1.905 1.00 52.88 104 VAL A CA 1
ATOM 784 C C . VAL A 1 104 ? 16.107 26.723 2.583 1.00 52.88 104 VAL A C 1
ATOM 786 O O . VAL A 1 104 ? 16.699 25.838 1.974 1.00 52.88 104 VAL A O 1
ATOM 789 N N . ARG A 1 105 ? 15.707 26.528 3.851 1.00 55.34 105 ARG A N 1
ATOM 790 C CA . ARG A 1 105 ? 16.014 25.350 4.688 1.00 55.34 105 ARG A CA 1
ATOM 791 C C . ARG A 1 105 ? 14.786 24.533 5.121 1.00 55.34 105 ARG A C 1
ATOM 793 O O . ARG A 1 105 ? 14.882 23.739 6.058 1.00 55.34 105 ARG A O 1
ATOM 800 N N . GLY A 1 106 ? 13.631 24.709 4.475 1.00 60.62 106 GLY A N 1
ATOM 801 C CA . GLY A 1 106 ? 12.450 23.886 4.754 1.00 60.62 106 GLY A CA 1
ATOM 802 C C . GLY A 1 106 ? 12.724 22.392 4.526 1.00 60.62 106 GLY A C 1
ATOM 803 O O . GLY A 1 106 ? 13.367 22.010 3.548 1.00 60.62 106 GLY A O 1
ATOM 804 N N . LYS A 1 107 ? 12.242 21.523 5.427 1.00 68.06 107 LYS A N 1
ATOM 805 C CA . LYS A 1 107 ? 12.340 20.066 5.235 1.00 68.06 107 LYS A CA 1
ATOM 806 C C . LYS A 1 107 ? 11.572 19.681 3.958 1.00 68.06 107 LYS A C 1
ATOM 808 O O . LYS A 1 107 ? 10.469 20.180 3.755 1.00 68.06 107 LYS A O 1
ATOM 813 N N . PRO A 1 108 ? 12.108 18.801 3.097 1.00 69.94 108 PRO A N 1
ATOM 814 C CA . PRO A 1 108 ? 11.390 18.371 1.903 1.00 69.94 108 PRO A CA 1
ATOM 815 C C . PRO A 1 108 ? 10.115 17.613 2.292 1.00 69.94 108 PRO A C 1
ATOM 817 O O . PRO A 1 108 ? 10.134 16.755 3.179 1.00 69.94 108 PRO A O 1
ATOM 820 N N . HIS A 1 109 ? 9.013 17.910 1.604 1.00 79.69 109 HIS A N 1
ATOM 821 C CA . HIS A 1 109 ? 7.715 17.259 1.797 1.00 79.69 109 HIS A CA 1
ATOM 822 C C . HIS A 1 109 ? 7.285 16.524 0.525 1.00 79.69 109 HIS A C 1
ATOM 824 O O . HIS A 1 109 ? 7.723 16.855 -0.574 1.00 79.69 109 HIS A O 1
ATOM 830 N N . LEU A 1 110 ? 6.418 15.518 0.654 1.00 82.81 110 LEU A N 1
ATOM 831 C CA . LEU A 1 110 ? 5.824 14.863 -0.512 1.00 82.81 110 LEU A CA 1
ATOM 832 C C . LEU A 1 110 ? 4.871 15.812 -1.246 1.00 82.81 110 LEU A C 1
ATOM 834 O O . LEU A 1 110 ? 4.140 16.583 -0.619 1.00 82.81 110 LEU A O 1
ATOM 838 N N . SER A 1 111 ? 4.856 15.715 -2.575 1.00 81.88 111 SER A N 1
ATOM 839 C CA . SER A 1 111 ? 3.974 16.512 -3.422 1.00 81.88 111 SER A CA 1
ATOM 840 C C . SER A 1 111 ? 2.497 16.286 -3.093 1.00 81.88 111 SER A C 1
ATOM 842 O O . SER A 1 111 ? 2.004 15.158 -3.019 1.00 81.88 111 SER A O 1
ATOM 844 N N . LYS A 1 112 ? 1.754 17.389 -2.964 1.00 82.56 112 LYS A N 1
ATOM 845 C CA . LYS A 1 112 ? 0.290 17.366 -2.827 1.00 82.56 112 LYS A CA 1
ATOM 846 C C . LYS A 1 112 ? -0.442 17.288 -4.173 1.00 82.56 112 LYS A C 1
ATOM 848 O O . LYS A 1 112 ? -1.650 17.100 -4.159 1.00 82.56 112 LYS A O 1
ATOM 853 N N . LYS A 1 113 ? 0.269 17.406 -5.304 1.00 85.25 113 LYS A N 1
ATOM 854 C CA . LYS A 1 113 ? -0.321 17.469 -6.656 1.00 85.25 113 LYS A CA 1
ATOM 855 C C . LYS A 1 113 ? -0.727 16.105 -7.236 1.00 85.25 113 LYS A C 1
ATOM 857 O O . LYS A 1 113 ? -1.455 16.071 -8.216 1.00 85.25 113 LYS A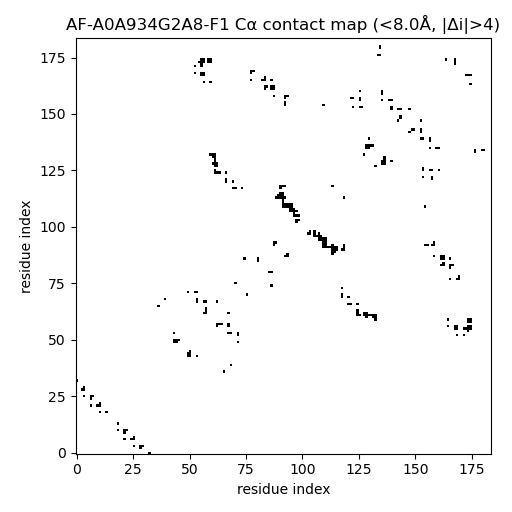 O 1
ATOM 862 N N . GLY A 1 114 ? -0.250 14.997 -6.666 1.00 89.12 114 GLY A N 1
ATOM 863 C CA . GLY A 1 114 ? -0.626 13.647 -7.103 1.00 89.12 114 GLY A CA 1
ATOM 864 C C . GLY A 1 114 ? -1.790 13.050 -6.309 1.00 89.12 114 GLY A C 1
ATOM 865 O O . GLY A 1 114 ? -2.190 13.584 -5.270 1.00 89.12 114 GLY A O 1
ATOM 866 N N . ASN A 1 115 ? -2.283 11.898 -6.762 1.00 93.44 115 ASN A N 1
ATOM 867 C CA . ASN A 1 115 ? -3.419 11.170 -6.205 1.00 93.44 115 ASN A CA 1
ATOM 868 C C . ASN A 1 115 ? -3.228 10.882 -4.703 1.00 93.44 115 ASN A C 1
ATOM 870 O O . ASN A 1 115 ? -2.430 10.037 -4.285 1.00 93.44 115 ASN A O 1
ATOM 874 N N . SER A 1 116 ? -3.975 11.614 -3.876 1.00 92.62 116 SER A N 1
ATOM 875 C CA . SER A 1 116 ? -3.894 11.546 -2.415 1.00 92.62 116 SER A CA 1
ATOM 876 C C . SER A 1 116 ? -4.407 10.221 -1.853 1.00 92.62 116 SER A C 1
ATOM 878 O O . SER A 1 116 ? -3.895 9.764 -0.829 1.00 92.62 116 SER A O 1
ATOM 880 N N . LEU A 1 117 ? -5.367 9.581 -2.526 1.00 92.94 117 LEU A N 1
ATOM 881 C CA . LEU A 1 117 ? -5.931 8.296 -2.119 1.00 92.94 117 LEU A CA 1
ATOM 882 C C . LEU A 1 117 ? -4.940 7.159 -2.358 1.00 92.94 117 LEU A C 1
ATOM 884 O O . LEU A 1 117 ? -4.713 6.361 -1.450 1.00 92.94 117 LEU A O 1
ATOM 888 N N . LEU A 1 118 ? -4.285 7.133 -3.521 1.00 93.81 118 LEU A N 1
ATOM 889 C CA . LEU A 1 118 ? -3.222 6.173 -3.820 1.00 93.81 118 LEU A CA 1
ATOM 890 C C . LEU A 1 118 ? -2.042 6.342 -2.853 1.00 93.81 118 LEU A C 1
ATOM 892 O O . LEU A 1 118 ? -1.556 5.369 -2.275 1.00 93.81 118 LEU A O 1
ATOM 896 N N . ARG A 1 119 ? -1.639 7.589 -2.584 1.00 94.56 119 ARG A N 1
ATOM 897 C CA . ARG A 1 119 ? -0.615 7.886 -1.573 1.00 94.56 119 ARG A CA 1
ATOM 898 C C . ARG A 1 119 ? -1.009 7.356 -0.197 1.00 94.56 119 ARG A C 1
ATOM 900 O O . ARG A 1 119 ? -0.215 6.678 0.445 1.00 94.56 119 ARG A O 1
ATOM 907 N N . LYS A 1 120 ? -2.239 7.616 0.254 1.00 93.00 120 LYS A N 1
ATOM 908 C CA . LYS A 1 120 ? -2.752 7.109 1.537 1.00 93.00 120 LYS A CA 1
ATOM 909 C C . LYS A 1 120 ? -2.771 5.577 1.571 1.00 93.00 120 LYS A C 1
ATOM 911 O O . LYS A 1 120 ? -2.382 4.990 2.578 1.00 93.00 120 LYS A O 1
ATOM 916 N N . ALA A 1 121 ? -3.167 4.933 0.473 1.00 93.56 121 ALA A N 1
ATOM 917 C CA . ALA A 1 121 ? -3.237 3.477 0.354 1.00 93.56 121 ALA A CA 1
ATOM 918 C C . ALA A 1 121 ? -1.868 2.786 0.487 1.00 93.56 121 ALA A C 1
ATOM 920 O O . ALA A 1 121 ? -1.811 1.651 0.951 1.00 93.56 121 ALA A O 1
ATOM 921 N N . LEU A 1 122 ? -0.774 3.470 0.136 1.00 94.81 122 LEU A N 1
ATOM 922 C CA . LEU A 1 122 ? 0.595 2.944 0.206 1.00 94.81 122 LEU A CA 1
ATOM 923 C C . LEU A 1 122 ? 1.245 3.047 1.595 1.00 94.81 122 LEU A C 1
ATOM 925 O O . LEU A 1 122 ? 2.282 2.422 1.831 1.00 94.81 122 LEU A O 1
ATOM 929 N N . TYR A 1 123 ? 0.659 3.810 2.524 1.00 94.94 123 TYR A N 1
ATOM 930 C CA . TYR A 1 123 ? 1.271 4.066 3.831 1.00 94.94 123 TYR A CA 1
ATOM 931 C C . TYR A 1 123 ? 1.351 2.803 4.703 1.00 94.94 123 TYR A C 1
ATOM 933 O O . TYR A 1 123 ? 2.427 2.437 5.171 1.00 94.94 123 TYR A O 1
ATOM 941 N N . MET A 1 124 ? 0.231 2.098 4.891 1.00 94.44 124 MET A N 1
ATOM 942 C CA . MET A 1 124 ? 0.215 0.870 5.698 1.00 94.44 124 MET A CA 1
ATOM 943 C C . MET A 1 124 ? 1.037 -0.271 5.071 1.00 94.44 124 MET A C 1
ATOM 945 O O . MET A 1 124 ? 1.859 -0.847 5.786 1.00 94.44 124 MET A O 1
ATOM 949 N N . PRO A 1 125 ? 0.932 -0.552 3.756 1.00 94.94 125 PRO A N 1
ATOM 950 C CA . PRO A 1 125 ? 1.809 -1.507 3.073 1.00 94.94 125 PRO A CA 1
ATOM 951 C C . PRO A 1 125 ? 3.289 -1.198 3.251 1.00 94.94 125 PRO A C 1
ATOM 953 O O . PRO A 1 125 ? 4.081 -2.103 3.461 1.00 94.94 125 PRO A O 1
ATOM 956 N N . THR A 1 126 ? 3.677 0.079 3.251 1.00 94.94 126 THR A N 1
ATOM 957 C CA . THR A 1 126 ? 5.063 0.488 3.520 1.00 94.94 126 THR A CA 1
ATOM 958 C C . THR A 1 126 ? 5.543 0.040 4.898 1.00 94.94 126 THR A C 1
ATOM 960 O O . THR A 1 126 ? 6.657 -0.466 5.029 1.00 94.94 126 THR A O 1
ATOM 963 N N . ILE A 1 127 ? 4.720 0.199 5.935 1.00 95.56 127 ILE A N 1
ATOM 964 C CA . ILE A 1 127 ? 5.079 -0.224 7.295 1.00 95.56 127 ILE A CA 1
ATOM 965 C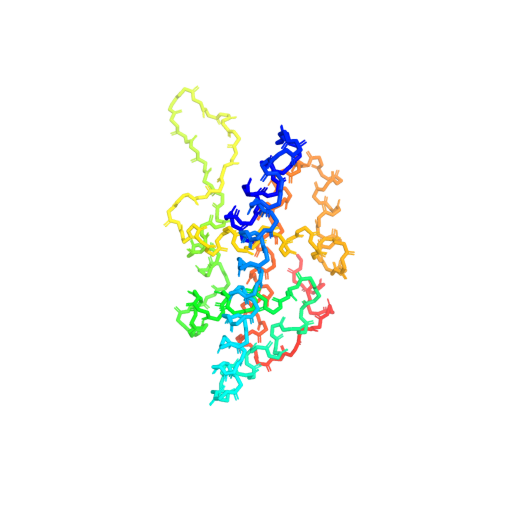 C . ILE A 1 127 ? 5.257 -1.745 7.350 1.00 95.56 127 ILE A C 1
ATOM 967 O O . ILE A 1 127 ? 6.236 -2.230 7.916 1.00 95.56 127 ILE A O 1
ATOM 971 N N . VAL A 1 128 ? 4.343 -2.488 6.725 1.00 95.94 128 VAL A N 1
ATOM 972 C CA . VAL A 1 128 ? 4.373 -3.956 6.682 1.00 95.94 128 VAL A CA 1
ATOM 973 C C . VAL A 1 128 ? 5.563 -4.457 5.854 1.00 95.94 128 VAL A C 1
ATOM 975 O O . VAL A 1 128 ? 6.327 -5.303 6.316 1.00 95.94 128 VAL A O 1
ATOM 978 N N . ALA A 1 129 ? 5.791 -3.889 4.671 1.00 94.94 129 ALA A N 1
ATOM 979 C CA . ALA A 1 129 ? 6.895 -4.242 3.783 1.00 94.94 129 ALA A CA 1
ATOM 980 C C . ALA A 1 129 ? 8.263 -4.004 4.438 1.00 94.94 129 ALA A C 1
ATOM 982 O O . ALA A 1 129 ? 9.159 -4.822 4.279 1.00 94.94 129 ALA A O 1
ATOM 983 N N . ARG A 1 130 ? 8.432 -2.964 5.264 1.00 94.94 130 ARG A N 1
ATOM 984 C CA . ARG A 1 130 ? 9.676 -2.777 6.041 1.00 94.94 130 ARG A CA 1
ATOM 985 C C . ARG A 1 130 ? 9.987 -3.929 6.994 1.00 94.94 130 ARG A C 1
ATOM 987 O O . ARG A 1 130 ? 11.148 -4.124 7.337 1.00 94.94 130 ARG A O 1
ATOM 994 N N . ARG A 1 131 ? 8.971 -4.667 7.443 1.00 93.44 131 ARG A N 1
ATOM 995 C CA . ARG A 1 131 ? 9.144 -5.826 8.322 1.00 93.44 131 ARG A CA 1
ATOM 996 C C . ARG A 1 131 ? 9.411 -7.098 7.521 1.00 93.44 131 ARG A C 1
ATOM 998 O O . ARG A 1 131 ? 10.350 -7.825 7.841 1.00 93.44 131 ARG A O 1
ATOM 1005 N N . TYR A 1 132 ? 8.615 -7.339 6.481 1.00 92.75 132 TYR A N 1
ATOM 1006 C CA . TYR A 1 132 ? 8.556 -8.641 5.808 1.00 92.75 132 TYR A CA 1
ATOM 1007 C C . TYR A 1 132 ? 9.237 -8.695 4.435 1.00 92.75 132 TYR A C 1
ATOM 1009 O O . TYR A 1 132 ? 9.615 -9.776 4.001 1.00 92.75 132 TYR A O 1
ATOM 1017 N N . ASN A 1 133 ? 9.435 -7.564 3.757 1.00 94.88 133 ASN A N 1
ATOM 1018 C CA . ASN A 1 133 ? 10.086 -7.522 2.451 1.00 94.88 133 ASN A CA 1
ATOM 1019 C C . ASN A 1 133 ? 11.586 -7.212 2.615 1.00 94.88 133 ASN A C 1
ATOM 1021 O O . ASN A 1 133 ? 11.927 -6.108 3.051 1.00 94.88 133 ASN A O 1
ATOM 1025 N N . PRO A 1 134 ? 12.493 -8.150 2.278 1.00 93.06 134 PRO A N 1
ATOM 1026 C CA . PRO A 1 134 ? 13.926 -7.992 2.530 1.00 93.06 134 PRO A CA 1
ATOM 1027 C C . PRO A 1 134 ? 14.534 -6.796 1.786 1.00 93.06 134 PRO A C 1
ATOM 1029 O O . PRO A 1 134 ? 15.274 -6.026 2.392 1.00 93.06 134 PRO A O 1
ATOM 1032 N N . VAL A 1 135 ? 14.141 -6.574 0.527 1.00 94.50 135 VAL A N 1
ATOM 1033 C CA . VAL A 1 135 ? 14.603 -5.448 -0.304 1.00 94.50 135 VAL A CA 1
ATOM 1034 C C . VAL A 1 135 ? 14.208 -4.111 0.323 1.00 94.50 135 VAL A C 1
ATOM 1036 O O . VAL A 1 135 ? 15.001 -3.169 0.399 1.00 94.50 135 VAL A O 1
ATOM 1039 N N . ILE A 1 136 ? 12.957 -4.008 0.775 1.00 95.81 13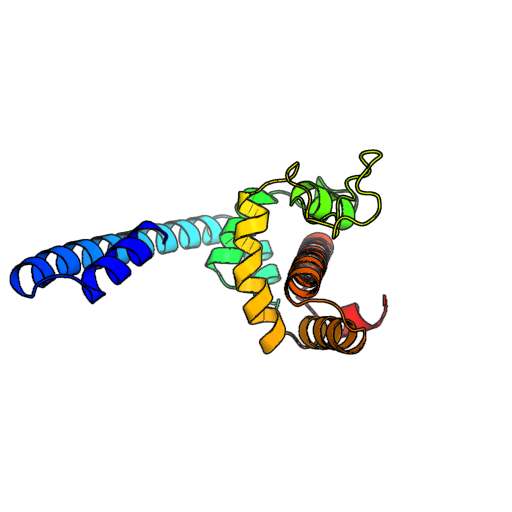6 ILE A N 1
ATOM 1040 C CA . ILE A 1 136 ? 12.443 -2.784 1.396 1.00 95.81 136 ILE A CA 1
ATOM 1041 C C . ILE A 1 136 ? 13.084 -2.546 2.764 1.00 95.81 136 ILE A C 1
ATOM 1043 O O . ILE A 1 136 ? 13.396 -1.399 3.097 1.00 95.81 136 ILE A O 1
ATOM 1047 N N . ARG A 1 137 ? 13.282 -3.607 3.551 1.00 95.50 137 ARG A N 1
ATOM 1048 C CA . ARG A 1 137 ? 13.942 -3.541 4.857 1.00 95.50 137 ARG A CA 1
ATOM 1049 C C . ARG A 1 137 ? 15.370 -3.022 4.720 1.00 95.50 137 ARG A C 1
ATOM 1051 O O . ARG A 1 137 ? 15.699 -2.017 5.343 1.00 95.50 137 ARG A O 1
ATOM 1058 N N . GLU A 1 138 ? 16.164 -3.624 3.838 1.00 95.19 138 GLU A N 1
ATOM 1059 C CA . GLU A 1 138 ? 17.546 -3.207 3.584 1.00 95.19 138 GLU A CA 1
ATOM 1060 C C . GLU A 1 138 ? 17.625 -1.742 3.128 1.00 95.19 138 GLU A C 1
ATOM 1062 O O . GLU A 1 138 ? 18.408 -0.948 3.659 1.00 95.19 138 GLU A O 1
ATOM 1067 N N . PHE A 1 139 ? 16.753 -1.344 2.196 1.00 95.25 139 PHE A N 1
ATOM 1068 C CA . PHE A 1 139 ? 16.670 0.039 1.735 1.00 95.25 139 PHE A CA 1
ATOM 1069 C C . PHE A 1 139 ? 16.343 1.015 2.877 1.00 95.25 139 PHE A C 1
ATOM 1071 O O . PHE A 1 139 ? 16.978 2.067 3.003 1.00 95.25 139 PHE A O 1
ATOM 1078 N N . ALA A 1 140 ? 15.374 0.673 3.729 1.00 96.25 140 ALA A N 1
ATOM 1079 C CA . ALA A 1 140 ? 14.995 1.497 4.873 1.00 96.25 140 ALA A CA 1
ATOM 1080 C C . ALA A 1 140 ? 16.125 1.600 5.911 1.00 96.25 140 ALA A C 1
ATOM 1082 O O . ALA A 1 140 ? 16.372 2.689 6.437 1.00 96.25 140 ALA A O 1
ATOM 1083 N N . ASP A 1 141 ? 16.830 0.502 6.176 1.00 96.12 141 ASP A N 1
ATOM 1084 C CA . ASP A 1 141 ? 17.937 0.456 7.131 1.00 96.12 141 ASP A CA 1
ATOM 1085 C C . ASP A 1 141 ? 19.136 1.271 6.646 1.00 96.12 141 ASP A C 1
ATOM 1087 O O . ASP A 1 141 ? 19.738 2.005 7.434 1.00 96.12 141 ASP A O 1
ATOM 1091 N N . ARG A 1 142 ? 19.437 1.243 5.342 1.00 97.00 142 ARG A N 1
ATOM 1092 C CA . ARG A 1 142 ? 20.457 2.113 4.737 1.00 97.00 142 ARG A CA 1
ATOM 1093 C C . ARG A 1 142 ? 20.139 3.593 4.949 1.00 97.00 142 ARG A C 1
ATOM 1095 O O . ARG A 1 142 ? 21.013 4.361 5.346 1.00 97.00 142 ARG A O 1
ATOM 1102 N N . LEU A 1 143 ? 18.886 4.001 4.740 1.00 95.50 143 LEU A N 1
ATOM 1103 C CA . 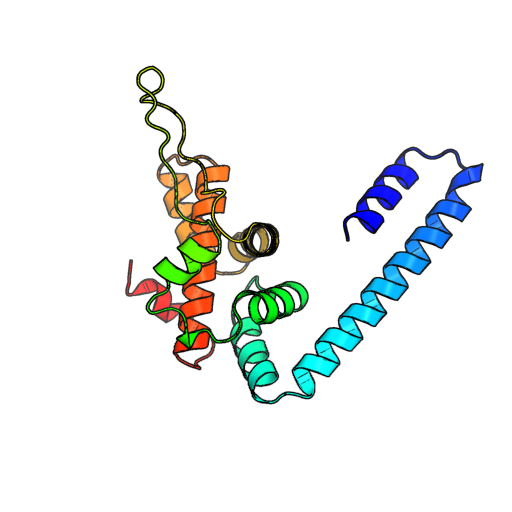LEU A 1 143 ? 18.463 5.386 4.979 1.00 95.50 143 LEU A CA 1
ATOM 1104 C C . LEU A 1 143 ? 18.516 5.763 6.464 1.00 95.50 143 LEU A C 1
ATOM 1106 O O . LEU A 1 143 ? 18.887 6.890 6.796 1.00 95.50 143 LEU A O 1
ATOM 1110 N N . LYS A 1 144 ? 18.176 4.828 7.357 1.00 96.38 144 LYS A N 1
ATOM 1111 C CA . LYS A 1 144 ? 18.285 5.025 8.807 1.00 96.38 144 LYS A CA 1
ATOM 1112 C C . LYS A 1 144 ? 19.742 5.220 9.235 1.00 96.38 144 LYS A C 1
ATOM 1114 O O . LYS A 1 144 ? 20.025 6.165 9.964 1.00 96.38 144 LYS A O 1
ATOM 1119 N N . LYS A 1 145 ? 20.663 4.386 8.736 1.00 96.75 145 LYS A N 1
ATOM 1120 C CA . LYS A 1 145 ? 22.116 4.524 8.960 1.00 96.75 145 LYS A CA 1
ATOM 1121 C C . LYS A 1 145 ? 22.651 5.863 8.441 1.00 96.75 145 LYS A C 1
ATOM 1123 O O . LYS A 1 145 ? 23.502 6.463 9.080 1.00 96.75 145 LYS A O 1
ATOM 1128 N N . ALA A 1 146 ? 22.089 6.377 7.347 1.00 95.12 146 ALA A N 1
ATOM 1129 C CA . ALA A 1 146 ? 22.398 7.702 6.804 1.00 95.12 146 ALA A CA 1
ATOM 1130 C C . ALA A 1 146 ? 21.732 8.880 7.562 1.00 95.12 146 ALA A C 1
ATOM 1132 O O . ALA A 1 146 ? 21.673 9.994 7.035 1.00 95.12 146 ALA A O 1
ATOM 1133 N N . GLY A 1 147 ? 21.171 8.650 8.756 1.00 94.12 147 GLY A N 1
ATOM 1134 C CA . GLY A 1 147 ? 20.614 9.696 9.622 1.00 94.12 147 GLY A CA 1
ATOM 1135 C C . GLY A 1 147 ? 19.301 10.317 9.133 1.00 94.12 147 GLY A C 1
ATOM 1136 O O . GLY A 1 147 ? 18.934 11.412 9.563 1.00 94.12 147 GLY A O 1
ATOM 1137 N N . LYS A 1 148 ? 18.576 9.670 8.209 1.00 92.00 148 LYS A N 1
ATOM 1138 C CA . LYS A 1 148 ? 17.300 10.203 7.704 1.00 92.00 148 LYS A CA 1
ATOM 1139 C C . LYS A 1 148 ? 16.190 10.045 8.746 1.00 92.00 148 LYS A C 1
ATOM 1141 O O . LYS A 1 148 ? 16.102 9.038 9.441 1.00 92.00 148 LYS A O 1
ATOM 1146 N N . SER A 1 149 ? 15.296 11.033 8.823 1.00 92.31 149 SER A N 1
ATOM 1147 C CA . SER A 1 149 ? 14.145 10.977 9.730 1.00 92.31 149 SER A CA 1
ATOM 1148 C C . SER A 1 149 ? 13.130 9.915 9.294 1.00 92.31 149 SER A C 1
ATOM 1150 O O . SER A 1 149 ? 12.976 9.631 8.104 1.00 92.31 149 SER A O 1
ATOM 1152 N N . ASN A 1 150 ? 12.370 9.369 10.248 1.00 91.50 150 ASN A N 1
ATOM 1153 C CA . ASN A 1 150 ? 11.406 8.296 9.980 1.00 91.50 150 ASN A CA 1
ATOM 1154 C C . ASN A 1 150 ? 10.398 8.640 8.871 1.00 91.50 150 ASN A C 1
ATOM 1156 O O . ASN A 1 150 ? 10.086 7.785 8.048 1.00 91.50 150 ASN A O 1
ATOM 1160 N N . MET A 1 151 ? 9.906 9.881 8.804 1.00 90.94 151 MET A N 1
ATOM 1161 C CA . MET A 1 151 ? 8.948 10.278 7.761 1.00 90.94 151 MET A CA 1
ATOM 1162 C C . MET A 1 151 ? 9.583 10.377 6.371 1.00 90.94 151 MET A C 1
ATOM 1164 O O . MET A 1 151 ? 8.932 10.039 5.383 1.00 90.94 151 MET A O 1
ATOM 1168 N N . VAL A 1 152 ? 10.860 10.766 6.283 1.00 92.06 152 VAL A N 1
ATOM 1169 C CA . VAL A 1 152 ? 11.611 10.733 5.018 1.00 92.06 152 VAL A CA 1
ATOM 1170 C C . VAL A 1 152 ? 11.811 9.288 4.565 1.00 92.06 152 VAL A C 1
ATOM 1172 O O . VAL A 1 152 ? 11.610 8.984 3.391 1.00 92.06 152 VAL A O 1
ATO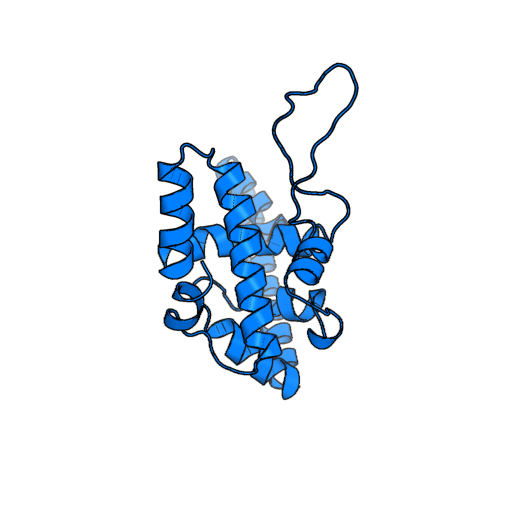M 1175 N N . ILE A 1 153 ? 12.135 8.385 5.498 1.00 94.06 153 ILE A N 1
ATOM 1176 C CA . ILE A 1 153 ? 12.274 6.952 5.212 1.00 94.06 153 ILE A CA 1
ATOM 1177 C C . ILE A 1 153 ? 10.951 6.377 4.700 1.00 94.06 153 ILE A C 1
ATOM 1179 O O . ILE A 1 153 ? 10.949 5.715 3.667 1.00 94.06 153 ILE A O 1
ATOM 1183 N N . ILE A 1 154 ? 9.822 6.657 5.363 1.00 94.56 154 ILE A N 1
ATOM 1184 C CA . ILE A 1 154 ? 8.509 6.177 4.907 1.00 94.56 154 ILE A CA 1
ATOM 1185 C C . ILE A 1 154 ? 8.201 6.682 3.495 1.00 94.56 154 ILE A C 1
ATOM 1187 O O . ILE A 1 154 ? 7.852 5.874 2.640 1.00 94.56 154 ILE A O 1
ATOM 1191 N N . GLY A 1 155 ? 8.382 7.976 3.214 1.00 94.31 155 GLY A N 1
ATOM 1192 C CA . GLY A 1 155 ? 8.142 8.515 1.871 1.00 94.31 155 GLY A CA 1
ATOM 1193 C C . GLY A 1 155 ? 9.017 7.855 0.797 1.00 94.31 155 GLY A C 1
ATOM 1194 O O . GLY A 1 155 ? 8.525 7.491 -0.273 1.00 94.31 155 GLY A O 1
ATOM 1195 N N . ALA A 1 156 ? 10.299 7.632 1.098 1.00 94.44 156 ALA A N 1
ATOM 1196 C CA . ALA A 1 156 ? 11.221 6.948 0.195 1.00 94.44 156 ALA A CA 1
ATOM 1197 C C . ALA A 1 156 ? 10.833 5.476 -0.029 1.00 94.44 156 ALA A C 1
ATOM 1199 O O . ALA A 1 156 ? 10.890 4.991 -1.161 1.00 94.44 156 ALA A O 1
ATOM 1200 N N . VAL A 1 157 ? 10.405 4.774 1.023 1.00 95.88 157 VAL A N 1
ATOM 1201 C CA . VAL A 1 157 ? 9.945 3.383 0.931 1.00 95.88 157 VAL A CA 1
ATOM 1202 C C . VAL A 1 157 ? 8.651 3.281 0.130 1.00 95.88 157 VAL A C 1
ATOM 1204 O O . VAL A 1 157 ? 8.577 2.427 -0.745 1.00 95.88 157 VAL A O 1
ATOM 1207 N N . MET A 1 158 ? 7.673 4.166 0.348 1.00 96.12 158 MET A N 1
ATOM 1208 C CA . MET A 1 158 ? 6.443 4.204 -0.457 1.00 96.12 158 MET A CA 1
ATOM 1209 C C . MET A 1 158 ? 6.773 4.320 -1.946 1.00 96.12 158 MET A C 1
ATOM 1211 O O . MET A 1 158 ? 6.203 3.608 -2.772 1.00 96.12 158 MET A O 1
ATOM 1215 N N . ARG A 1 159 ? 7.736 5.186 -2.289 1.00 96.06 159 ARG A N 1
ATOM 1216 C CA . ARG A 1 159 ? 8.208 5.351 -3.666 1.00 96.06 159 ARG A CA 1
ATOM 1217 C C . ARG A 1 159 ? 8.885 4.086 -4.196 1.00 96.06 159 ARG A C 1
ATOM 1219 O O . ARG A 1 159 ? 8.564 3.661 -5.300 1.00 96.06 159 ARG A O 1
ATOM 1226 N N . LYS A 1 160 ? 9.796 3.472 -3.431 1.00 95.19 160 LYS A N 1
ATOM 1227 C CA . LYS A 1 160 ? 10.469 2.219 -3.829 1.00 95.19 160 LYS A CA 1
ATOM 1228 C C . LYS A 1 160 ? 9.464 1.076 -4.008 1.00 95.19 160 LYS A C 1
ATOM 1230 O O . LYS A 1 160 ? 9.560 0.354 -4.991 1.00 95.19 160 LYS A O 1
ATOM 1235 N N . LEU A 1 161 ? 8.478 0.955 -3.120 1.00 95.69 161 LEU A N 1
ATOM 1236 C CA . LEU A 1 161 ? 7.418 -0.048 -3.214 1.00 95.69 161 LEU A CA 1
ATOM 1237 C C . LEU A 1 161 ? 6.582 0.144 -4.485 1.00 95.69 161 LEU A C 1
ATOM 1239 O O . LEU A 1 161 ? 6.334 -0.817 -5.203 1.00 95.69 161 LEU A O 1
ATOM 1243 N N . LEU A 1 162 ? 6.221 1.385 -4.824 1.00 95.94 162 LEU A N 1
ATOM 1244 C CA . LEU A 1 162 ? 5.474 1.671 -6.050 1.00 95.94 162 LEU A CA 1
ATOM 1245 C C . LEU A 1 162 ? 6.298 1.419 -7.327 1.00 95.94 162 LEU A C 1
ATOM 1247 O O . LEU A 1 162 ? 5.742 1.042 -8.353 1.00 95.94 162 LEU A O 1
ATOM 1251 N N . HIS A 1 163 ? 7.623 1.577 -7.270 1.00 96.00 163 HIS A N 1
ATOM 1252 C CA . HIS A 1 163 ? 8.504 1.168 -8.367 1.00 96.00 163 HIS A CA 1
ATOM 1253 C C . HIS A 1 163 ? 8.521 -0.355 -8.558 1.00 96.00 163 HIS A C 1
ATOM 1255 O O . HIS A 1 163 ? 8.552 -0.812 -9.695 1.00 96.00 163 HIS A O 1
ATOM 1261 N N . ILE A 1 164 ? 8.488 -1.131 -7.468 1.00 95.69 164 ILE A N 1
ATOM 1262 C CA . ILE A 1 164 ? 8.386 -2.597 -7.536 1.00 95.69 164 ILE A CA 1
ATOM 1263 C C . ILE A 1 164 ? 7.042 -2.998 -8.151 1.00 95.69 164 ILE A C 1
ATOM 1265 O O . ILE A 1 164 ? 7.024 -3.794 -9.081 1.00 95.69 164 ILE A O 1
ATOM 1269 N N . VAL A 1 165 ? 5.943 -2.386 -7.695 1.00 96.50 165 VAL A N 1
ATOM 1270 C CA . VAL A 1 165 ? 4.599 -2.568 -8.274 1.00 96.50 165 VAL A CA 1
ATOM 1271 C C . VAL A 1 165 ? 4.605 -2.301 -9.780 1.00 96.50 165 VAL A C 1
ATOM 1273 O O . VAL A 1 165 ? 4.115 -3.125 -10.544 1.00 96.50 165 VAL A O 1
ATOM 1276 N N . TYR A 1 166 ? 5.198 -1.184 -10.215 1.00 97.25 166 TYR A N 1
ATOM 1277 C CA . TYR A 1 166 ? 5.337 -0.875 -11.639 1.00 97.25 166 TYR A CA 1
ATOM 1278 C C . TYR A 1 166 ? 6.115 -1.963 -12.384 1.00 97.25 166 TYR A C 1
ATOM 1280 O O . TYR A 1 166 ? 5.665 -2.416 -13.428 1.00 97.25 166 TYR A O 1
ATOM 1288 N N . GLY A 1 167 ? 7.267 -2.380 -11.851 1.00 95.69 167 GLY A N 1
ATOM 1289 C CA . GLY A 1 167 ? 8.117 -3.391 -12.480 1.00 95.69 167 GLY A CA 1
ATOM 1290 C C . GLY A 1 167 ? 7.394 -4.720 -12.671 1.00 95.69 167 GLY A C 1
ATOM 1291 O O . GLY A 1 167 ? 7.373 -5.225 -13.784 1.00 95.69 167 GLY A O 1
ATOM 1292 N N . VAL A 1 168 ? 6.749 -5.222 -11.616 1.00 96.88 168 VAL A N 1
ATOM 1293 C CA . VAL A 1 168 ? 5.993 -6.486 -11.614 1.00 96.88 168 VAL A CA 1
ATOM 1294 C C . VAL A 1 168 ? 4.835 -6.458 -12.615 1.00 96.88 168 VAL A C 1
ATOM 1296 O O . VAL A 1 168 ? 4.675 -7.385 -13.403 1.00 96.88 168 VAL A O 1
ATOM 1299 N N . LEU A 1 169 ? 4.053 -5.373 -12.642 1.00 96.69 169 LEU A N 1
ATOM 1300 C CA . LEU A 1 169 ? 2.944 -5.244 -13.593 1.00 96.69 169 LEU A CA 1
ATOM 1301 C C . LEU A 1 169 ? 3.428 -5.070 -15.039 1.00 96.69 169 LEU A C 1
ATOM 1303 O O . LEU A 1 169 ? 2.800 -5.582 -15.958 1.00 96.69 169 LEU A O 1
ATOM 1307 N N . LYS A 1 170 ? 4.530 -4.340 -15.254 1.00 95.38 170 LYS A N 1
ATOM 1308 C CA . LYS A 1 170 ? 5.075 -4.075 -16.594 1.00 95.38 170 LYS A CA 1
ATOM 1309 C C . LYS A 1 170 ? 5.757 -5.308 -17.191 1.00 95.38 170 LYS A C 1
ATOM 1311 O O . LYS A 1 170 ? 5.668 -5.499 -18.399 1.00 95.38 170 LYS A O 1
ATOM 1316 N N . SER A 1 171 ? 6.452 -6.105 -16.375 1.00 94.56 171 SER A N 1
ATOM 1317 C CA . SER A 1 171 ? 7.138 -7.322 -16.825 1.00 94.56 171 SER A CA 1
ATOM 1318 C C . SER A 1 171 ? 6.210 -8.528 -16.942 1.00 94.56 171 SER A C 1
ATOM 1320 O O . SER A 1 171 ? 6.552 -9.474 -17.645 1.00 94.56 171 SER A O 1
ATOM 1322 N N . GLY A 1 172 ? 5.074 -8.522 -16.236 1.00 95.19 172 GLY A N 1
ATOM 1323 C CA . GLY A 1 172 ? 4.200 -9.690 -16.131 1.00 95.19 172 GLY A CA 1
ATOM 1324 C C . GLY A 1 172 ? 4.820 -10.838 -15.328 1.00 95.19 172 GLY A C 1
ATOM 1325 O O . GLY A 1 172 ? 4.345 -11.966 -15.415 1.00 95.19 172 GLY A O 1
ATOM 1326 N N . MET A 1 173 ? 5.891 -10.578 -14.568 1.00 95.56 173 MET A N 1
ATOM 1327 C CA . MET A 1 173 ? 6.596 -11.595 -13.787 1.00 95.56 173 MET A CA 1
ATOM 1328 C C . MET A 1 173 ? 6.403 -11.365 -12.280 1.00 95.56 173 MET A C 1
ATOM 1330 O O . MET A 1 173 ? 6.489 -10.215 -11.832 1.00 95.56 173 MET A O 1
ATOM 1334 N N . PRO A 1 174 ? 6.178 -12.428 -11.480 1.00 96.25 174 PRO A N 1
ATOM 1335 C CA . PRO A 1 174 ? 6.071 -12.322 -10.027 1.00 96.25 174 PRO A CA 1
ATOM 1336 C C . PRO A 1 174 ? 7.314 -11.689 -9.404 1.00 96.25 174 PRO A C 1
ATOM 1338 O O . PRO A 1 174 ? 8.413 -11.824 -9.925 1.00 96.25 174 PRO A O 1
ATOM 1341 N N . PHE A 1 175 ? 7.157 -11.021 -8.269 1.00 95.62 175 PHE A N 1
ATOM 1342 C CA . PHE A 1 175 ? 8.255 -10.383 -7.559 1.00 95.62 175 PHE A CA 1
ATOM 1343 C C . PHE A 1 175 ? 9.355 -11.377 -7.170 1.00 95.62 175 PHE A C 1
ATOM 1345 O O . PHE A 1 175 ? 9.127 -12.301 -6.392 1.00 95.62 175 PHE A O 1
ATOM 1352 N N . ASP A 1 176 ? 10.572 -11.091 -7.626 1.00 92.50 176 ASP A N 1
ATOM 1353 C CA . ASP A 1 176 ? 11.796 -11.734 -7.164 1.00 92.50 176 ASP A CA 1
ATOM 1354 C C . ASP A 1 176 ? 12.661 -10.714 -6.389 1.00 92.50 176 ASP A C 1
ATOM 1356 O O . ASP A 1 176 ? 13.042 -9.668 -6.938 1.00 92.50 176 ASP A O 1
ATOM 1360 N N . PRO A 1 177 ? 13.003 -10.989 -5.114 1.00 87.56 177 PRO A N 1
ATOM 1361 C CA . PRO A 1 177 ? 13.935 -10.173 -4.343 1.00 87.56 177 PRO A CA 1
ATOM 1362 C C . PRO A 1 177 ? 15.279 -9.909 -5.041 1.00 87.56 177 PRO A C 1
ATOM 1364 O O . PRO A 1 177 ? 15.854 -8.836 -4.832 1.00 87.56 177 PRO A O 1
ATOM 1367 N N . ALA A 1 178 ? 15.773 -10.834 -5.870 1.00 82.69 178 ALA A N 1
ATOM 1368 C CA . ALA A 1 178 ? 17.074 -10.728 -6.530 1.00 82.69 178 ALA A CA 1
ATOM 1369 C C . ALA A 1 178 ? 17.137 -9.584 -7.559 1.00 82.69 178 ALA A C 1
ATOM 1371 O O . ALA A 1 178 ? 18.176 -8.938 -7.713 1.00 82.69 178 ALA A O 1
ATOM 1372 N N . TRP A 1 179 ? 16.025 -9.251 -8.222 1.00 70.81 179 TRP A N 1
ATOM 1373 C CA . TRP A 1 179 ? 16.003 -8.203 -9.256 1.00 70.81 179 TRP A CA 1
ATOM 1374 C C . TRP A 1 179 ? 16.257 -6.803 -8.705 1.00 70.81 179 TRP A C 1
ATOM 1376 O O . TRP A 1 179 ? 16.794 -5.928 -9.391 1.00 70.81 179 TRP A O 1
ATOM 1386 N N . ALA A 1 180 ? 15.871 -6.573 -7.452 1.00 58.38 180 ALA A N 1
ATOM 1387 C CA . ALA A 1 180 ? 15.974 -5.262 -6.836 1.00 58.38 180 ALA A CA 1
ATOM 1388 C C . ALA A 1 180 ? 17.379 -4.936 -6.305 1.00 58.38 180 ALA A C 1
ATOM 1390 O O . ALA A 1 180 ? 17.631 -3.765 -5.998 1.00 58.38 180 ALA A O 1
ATOM 1391 N N . VAL A 1 181 ? 18.261 -5.939 -6.212 1.00 53.75 181 VAL A N 1
ATOM 1392 C CA . VAL A 1 181 ? 19.655 -5.806 -5.758 1.00 53.75 181 VAL A CA 1
ATOM 1393 C C . VAL A 1 181 ? 20.550 -5.242 -6.873 1.00 53.75 181 VAL A C 1
ATOM 1395 O O . VAL A 1 181 ? 21.462 -4.473 -6.593 1.00 53.75 181 VAL A O 1
ATOM 1398 N N . ASN A 1 182 ? 20.228 -5.513 -8.143 1.00 39.69 182 ASN A N 1
ATOM 1399 C CA . ASN A 1 182 ? 21.106 -5.217 -9.286 1.00 39.69 182 ASN A CA 1
ATOM 1400 C C . ASN A 1 182 ? 20.972 -3.802 -9.889 1.00 39.69 182 ASN A C 1
ATOM 1402 O O . ASN A 1 182 ? 21.647 -3.490 -10.863 1.00 39.69 182 ASN A O 1
ATOM 1406 N N . HIS A 1 183 ? 20.116 -2.936 -9.335 1.00 38.34 183 HIS A N 1
ATOM 1407 C CA . HIS A 1 183 ? 19.862 -1.578 -9.855 1.00 38.34 183 HIS A CA 1
ATOM 1408 C C . HIS A 1 183 ? 19.959 -0.497 -8.757 1.00 38.34 183 HIS A C 1
ATOM 1410 O O . HIS A 1 183 ? 19.146 0.435 -8.724 1.00 38.34 183 HIS A O 1
ATOM 1416 N N . ALA A 1 184 ? 20.873 -0.678 -7.796 1.00 30.14 184 ALA A N 1
ATOM 1417 C CA . ALA A 1 184 ? 21.091 0.243 -6.676 1.00 30.14 184 ALA A CA 1
ATOM 1418 C C . ALA A 1 184 ? 21.918 1.473 -7.066 1.00 30.14 184 ALA A C 1
ATOM 1420 O O . ALA A 1 184 ? 22.935 1.303 -7.769 1.00 30.14 184 ALA A O 1
#

Secondary structure (DSSP, 8-state):
-HHHHHHHHHHHH--TTTHHHHHHHHHHHHHHHHHHHHHHHHHHHTSHHHHHHHHHHHTSTT--HHHHHHHHHHH--GGG-SSHHHHHHHTT-SEE----TT-TTPPPEE-SSS-HHHHHHHHHHHHHHHHH-HHHHHHHHHHHHTT--HHHHHHHHHHHHHHHHHHHHHHT----GGGGTTT-

Mean predicted aligned error: 5.81 Å

Sequence (184 aa):
AQMEGQEQNRMQVAPAVIRPSIETVLATIRSEIKTVEALIRDHIDRHPDLKDQSALLDSIPGIGKATIARLLAFVGDVQRFDHAKALAAFAGLNPTVHQSGSSVRGKPHLSKKGNSLLRKALYMPTIVARRYNPVIREFADRLKKAGKSNMVIIGAVMRKLLHIVYGVLKSGMPFDPAWAVNHA

Nearest PDB structures (foldseek):
  8wt6-assembly1_D  TM=9.424E-01  e=1.151E-13  Escherichia coli
  8wt9-assembly1_D  TM=9.619E-01  e=5.451E-13  Escherichia coli
  8wt7-assembly1_C  TM=9.577E-01  e=4.564E-12  Escherichia coli
  7u8g-assembly1_B  TM=1.638E-01  e=8.449E+00  Homo sapiens